Protein AF-A0A1D6E0I6-F1 (afdb_monomer_lite)

Sequence (270 aa):
MEESGGSCGKREDAAPPWRPSDSTAFGRFAAAASPPEASPSASANGAAARVSSLHGVRRKPSVARLTAGIIQTYLQCDPEFKYSEVLNPKRFLTNPSTPAHNDGLDNANWDLILYVNLELVNKMSNRRFIVKEMLGQGTFGQVVKCWDTETNDYVAVKVIKNQPAFYHQAIMEVSLLRTLNQKFDPDDQHNIVRMLDYLSFQNHLCIAFEMLGQNLYELLKRNHLRGLKLKYVQAFSKQVKYLYHMNAHYLLLYYQIVFVYAFRYWMPWL

pLDDT: mean 72.88, std 23.15, range [28.62, 98.19]

Secondary structure (DSSP, 8-state):
-------------PPPS-PPPTT-S------PPP------------------------PPPHHHHHHTSHHHHHHHH-TT----GGGSPP-B-SSS--EEEGGGTEETTS-B--BTT-EEE-TTT--EEEEEEEEEEETTEEEEEEEETTTTEEEEEEEE-SSHHHHHHHHHHHHHHHHIIIII-TTS-S----EEEEEEETTEEEEEEE-----HHHHHHHTTT----HHHHHHHHHHHHHHHHT-SS-TTTHHHHHHHHS-TT-----

Foldseek 3Di:
DDDDDDDDDDDDDDDDPDDDDPPDDDDDDDDDDDDDDDDDDDDDDDDDDDDPPPPPPPPPPPVCCVPVVVQVVVCVVPVVDDDDPVPPDWAWADPPLFFDDLVRQADPLQEGTDTFQDWDAAPPVRWTWGFHHWLAADPQYTWTWTQTPVVRDIKIKGWGGLDPVSVVLVVVLVVVLVCCCVPVNVPCPLQFWDFDDWHADSSIIMTITHDFDEAPVVVCVVVVVPDDPVVVVVVVVVSVVVVVVPDDDPPPSCPPNCQQTSHSHHDPPD

Structure (mmCIF, N/CA/C/O backbone):
data_AF-A0A1D6E0I6-F1
#
_entry.id   AF-A0A1D6E0I6-F1
#
loop_
_atom_site.group_PDB
_atom_site.id
_atom_site.type_symbol
_atom_site.label_atom_id
_atom_site.label_alt_id
_atom_site.label_comp_id
_atom_site.label_asym_id
_atom_site.label_entity_id
_atom_site.label_seq_id
_atom_site.pdbx_PDB_ins_code
_atom_site.Cartn_x
_atom_site.Cartn_y
_atom_site.Cartn_z
_atom_site.occupancy
_atom_site.B_iso_or_equiv
_atom_site.auth_seq_id
_atom_site.auth_comp_id
_atom_site.auth_asym_id
_atom_site.auth_atom_id
_atom_site.pdbx_PDB_model_num
ATOM 1 N N . MET A 1 1 ? 28.933 41.356 -37.972 1.00 33.06 1 MET A N 1
ATOM 2 C CA . MET A 1 1 ? 28.926 41.506 -39.440 1.00 33.06 1 MET A CA 1
ATOM 3 C C . MET A 1 1 ? 29.586 40.249 -39.972 1.00 33.06 1 MET A C 1
ATOM 5 O O . MET A 1 1 ? 30.729 40.033 -39.614 1.00 33.06 1 MET A O 1
ATOM 9 N N . GLU A 1 2 ? 28.938 39.306 -40.638 1.00 33.78 2 GLU A N 1
ATOM 10 C CA . GLU A 1 2 ? 27.628 39.230 -41.292 1.00 33.78 2 GLU A CA 1
ATOM 11 C C . GLU A 1 2 ? 27.142 37.770 -41.273 1.00 33.78 2 GLU A C 1
ATOM 13 O O . GLU A 1 2 ? 27.921 36.842 -41.055 1.00 33.78 2 GLU A O 1
ATOM 18 N N . GLU A 1 3 ? 25.833 37.613 -41.457 1.00 34.62 3 GLU A N 1
ATOM 19 C CA . GLU A 1 3 ? 25.080 36.366 -41.606 1.00 34.62 3 GLU A CA 1
ATOM 20 C C . GLU A 1 3 ? 25.370 35.615 -42.913 1.00 34.62 3 GLU A C 1
ATOM 22 O O . GLU A 1 3 ? 25.735 36.235 -43.909 1.00 34.62 3 GLU A O 1
ATOM 27 N N . SER A 1 4 ? 25.076 34.304 -42.923 1.00 32.53 4 SER A N 1
ATOM 28 C CA . SER A 1 4 ? 24.270 33.540 -43.920 1.00 32.53 4 SER A CA 1
ATOM 29 C C . SER A 1 4 ? 24.604 32.035 -43.797 1.00 32.53 4 SER A C 1
ATOM 31 O O . SER A 1 4 ? 25.754 31.688 -43.568 1.00 32.53 4 SER A O 1
ATOM 33 N N . GLY A 1 5 ? 23.727 31.028 -43.883 1.00 29.41 5 GLY A N 1
ATOM 34 C CA . GLY A 1 5 ? 22.293 30.884 -44.147 1.00 29.41 5 GLY A CA 1
ATOM 35 C C . GLY A 1 5 ? 22.027 29.436 -44.641 1.00 29.41 5 GLY A C 1
ATOM 36 O O . GLY A 1 5 ? 22.797 28.935 -45.451 1.00 29.41 5 GLY A O 1
ATOM 37 N N . GLY A 1 6 ? 20.942 28.785 -44.182 1.00 28.62 6 GLY A N 1
ATOM 38 C CA . GLY A 1 6 ? 20.335 27.549 -44.750 1.00 28.62 6 GLY A CA 1
ATOM 39 C C . GLY A 1 6 ? 21.006 26.207 -44.378 1.00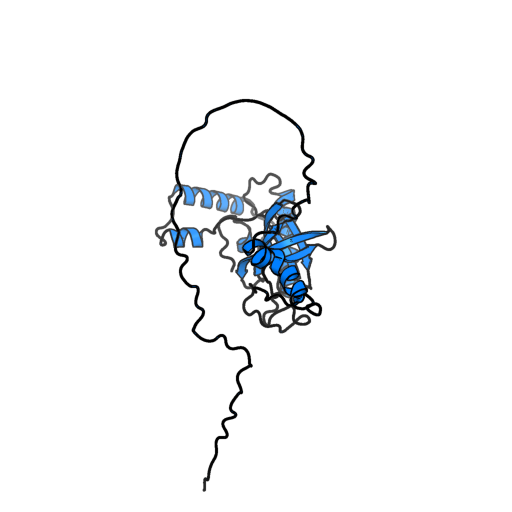 28.62 6 GLY A C 1
ATOM 40 O O . GLY A 1 6 ? 22.214 26.133 -44.251 1.00 28.62 6 GLY A O 1
ATOM 41 N N . SER A 1 7 ? 20.330 25.066 -44.192 1.00 32.19 7 SER A N 1
ATOM 42 C CA . SER A 1 7 ? 18.971 24.642 -44.541 1.00 32.19 7 SER A CA 1
ATOM 43 C C . SER A 1 7 ? 18.521 23.466 -43.651 1.00 32.19 7 SER A C 1
ATOM 45 O O . SER A 1 7 ? 19.323 22.654 -43.192 1.00 32.19 7 SER A O 1
ATOM 47 N N . CYS A 1 8 ? 17.210 23.393 -43.433 1.00 33.19 8 CYS A N 1
ATOM 48 C CA . CYS A 1 8 ? 16.469 22.406 -42.656 1.00 33.19 8 CYS A CA 1
ATOM 49 C C . CYS A 1 8 ? 16.319 21.081 -43.430 1.00 33.19 8 CYS A C 1
ATOM 51 O O . CYS A 1 8 ? 15.664 21.040 -44.470 1.00 33.19 8 CYS A O 1
ATOM 53 N N . GLY A 1 9 ? 16.893 19.991 -42.913 1.00 32.53 9 GLY A N 1
ATOM 54 C CA . GLY A 1 9 ? 16.661 18.631 -43.406 1.00 32.53 9 GLY A CA 1
ATOM 55 C C . GLY A 1 9 ? 15.616 17.911 -42.556 1.00 32.53 9 GLY A C 1
ATOM 56 O O . GLY A 1 9 ? 15.939 17.397 -41.487 1.00 32.53 9 GLY A O 1
ATOM 57 N N . LYS A 1 10 ? 14.366 17.863 -43.030 1.00 33.41 10 LYS A N 1
ATOM 58 C CA . LYS A 1 10 ? 13.326 16.977 -42.485 1.00 33.41 10 LYS A CA 1
ATOM 59 C C . LYS A 1 10 ? 13.720 15.525 -42.772 1.00 33.41 10 LYS A C 1
ATOM 61 O O . LYS A 1 10 ? 13.835 15.150 -43.934 1.00 33.41 10 LYS A O 1
ATOM 66 N N . ARG A 1 11 ? 13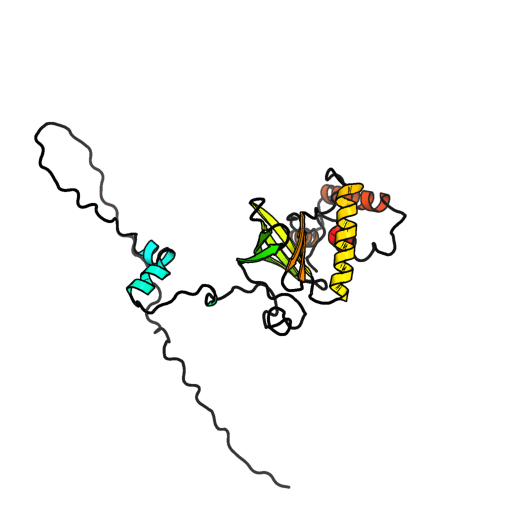.924 14.713 -41.731 1.00 36.34 11 ARG A N 1
ATOM 67 C CA . ARG A 1 11 ? 13.923 13.250 -41.865 1.00 36.34 11 ARG A CA 1
ATOM 68 C C . ARG A 1 11 ? 12.471 12.792 -41.841 1.00 36.34 11 ARG A C 1
ATOM 70 O O . ARG A 1 11 ? 11.746 13.088 -40.898 1.00 36.34 11 ARG A O 1
ATOM 77 N N . GLU A 1 12 ? 12.046 12.148 -42.918 1.00 38.19 12 GLU A N 1
ATOM 78 C CA . GLU A 1 12 ? 10.764 11.460 -42.997 1.00 38.19 12 GLU A CA 1
ATOM 79 C C . GLU A 1 12 ? 10.873 10.166 -42.184 1.00 38.19 12 GLU A C 1
ATOM 81 O O . GLU A 1 12 ? 11.572 9.229 -42.573 1.00 38.19 12 GLU A O 1
ATOM 86 N N . ASP A 1 13 ? 10.218 10.134 -41.026 1.00 40.62 13 ASP A N 1
ATOM 87 C CA . ASP A 1 13 ? 10.066 8.920 -40.232 1.00 40.62 13 ASP A CA 1
ATOM 88 C C . ASP A 1 13 ? 9.083 7.982 -40.948 1.00 40.62 13 ASP A C 1
ATOM 90 O O . ASP A 1 13 ? 7.871 8.215 -40.988 1.00 40.62 13 ASP A O 1
ATOM 94 N N . ALA A 1 14 ? 9.616 6.921 -41.553 1.00 42.47 14 ALA A N 1
ATOM 95 C CA . ALA A 1 14 ? 8.827 5.862 -42.166 1.00 42.47 14 ALA A CA 1
ATOM 96 C C . ALA A 1 14 ? 7.960 5.162 -41.102 1.00 42.47 14 ALA A C 1
ATOM 98 O O . ALA A 1 14 ? 8.464 4.613 -40.120 1.00 42.47 14 ALA A O 1
ATOM 99 N N . ALA A 1 15 ? 6.641 5.185 -41.299 1.00 44.22 15 ALA A N 1
ATOM 100 C CA . ALA A 1 15 ? 5.679 4.537 -40.415 1.00 44.22 15 ALA A CA 1
ATOM 101 C C . ALA A 1 15 ? 5.824 2.996 -40.443 1.00 44.22 15 ALA A C 1
ATOM 103 O O . ALA A 1 15 ? 6.111 2.426 -41.498 1.00 44.22 15 ALA A O 1
ATOM 104 N N . PRO A 1 16 ? 5.589 2.297 -39.315 1.00 45.97 16 PRO A N 1
ATOM 105 C CA . PRO A 1 16 ? 5.691 0.842 -39.253 1.00 45.97 16 PRO A CA 1
ATOM 106 C C . PRO A 1 16 ? 4.619 0.146 -40.122 1.00 45.97 16 PRO A C 1
ATOM 108 O O . PRO A 1 16 ? 3.510 0.665 -40.267 1.00 45.97 16 PRO A O 1
ATOM 111 N N . PRO A 1 17 ? 4.914 -1.053 -40.663 1.00 47.50 17 PRO A N 1
ATOM 112 C CA . PRO A 1 17 ? 4.152 -1.705 -41.740 1.00 47.50 17 PRO A CA 1
ATOM 113 C C . PRO A 1 17 ? 2.750 -2.206 -41.358 1.00 47.50 17 PRO A C 1
ATOM 115 O O . PRO A 1 17 ? 2.029 -2.715 -42.211 1.00 47.50 17 PRO A O 1
ATOM 118 N N . TRP A 1 18 ? 2.334 -2.054 -40.103 1.00 48.88 18 TRP A N 1
ATOM 119 C CA . TRP A 1 18 ? 1.014 -2.467 -39.634 1.00 48.88 18 TRP A CA 1
ATOM 120 C C . TRP A 1 18 ? 0.190 -1.253 -39.210 1.00 48.88 18 TRP A C 1
ATOM 122 O O . TRP A 1 18 ? 0.092 -0.917 -38.031 1.00 48.88 18 TRP A O 1
ATOM 132 N N . ARG A 1 19 ? -0.435 -0.599 -40.194 1.00 38.31 19 ARG A N 1
ATOM 133 C CA . ARG A 1 19 ? -1.593 0.279 -39.977 1.00 38.31 19 ARG A CA 1
ATOM 134 C C . ARG A 1 19 ? -2.855 -0.492 -40.377 1.00 38.31 19 ARG A C 1
ATOM 136 O O . ARG A 1 19 ? -2.930 -0.927 -41.525 1.00 38.31 19 ARG A O 1
ATOM 143 N N . PRO A 1 20 ? -3.851 -0.668 -39.494 1.00 39.41 20 PRO A N 1
ATOM 144 C CA . PRO A 1 20 ? -5.152 -1.170 -39.915 1.00 39.41 20 PRO A CA 1
ATOM 145 C C . PRO A 1 20 ? -5.799 -0.136 -40.848 1.00 39.41 20 PRO A C 1
ATOM 147 O O . PRO A 1 20 ? -5.843 1.046 -40.516 1.00 39.41 20 PRO A O 1
ATOM 150 N N . SER A 1 21 ? -6.267 -0.562 -42.019 1.00 46.59 21 SER A N 1
ATOM 151 C CA . SER A 1 21 ? -7.067 0.269 -42.923 1.00 46.59 21 SER A CA 1
ATOM 152 C C . SER A 1 21 ? -8.421 0.615 -42.288 1.00 46.59 21 SER A C 1
ATOM 154 O O . SER A 1 21 ? -9.038 -0.247 -41.659 1.00 46.59 21 SER A O 1
ATOM 156 N N . ASP A 1 22 ? -8.905 1.844 -42.497 1.00 46.75 22 ASP A N 1
ATOM 157 C CA . ASP A 1 22 ? -10.125 2.447 -41.913 1.00 46.75 22 ASP A CA 1
ATOM 158 C C . ASP A 1 22 ? -11.472 1.781 -42.304 1.00 46.75 22 ASP A C 1
ATOM 160 O O . ASP A 1 22 ? -12.527 2.408 -42.256 1.00 46.75 22 ASP A O 1
ATOM 164 N N . SER A 1 23 ? -11.493 0.502 -42.686 1.00 47.56 23 SER A N 1
ATOM 165 C CA . SER A 1 23 ? -12.666 -0.159 -43.280 1.00 47.56 23 SER A CA 1
ATOM 166 C C . SER A 1 23 ? -13.164 -1.425 -42.577 1.00 47.56 23 SER A C 1
ATOM 168 O O . SER A 1 23 ? -14.077 -2.076 -43.078 1.00 47.56 23 SER A O 1
ATOM 170 N N . THR A 1 24 ? -12.682 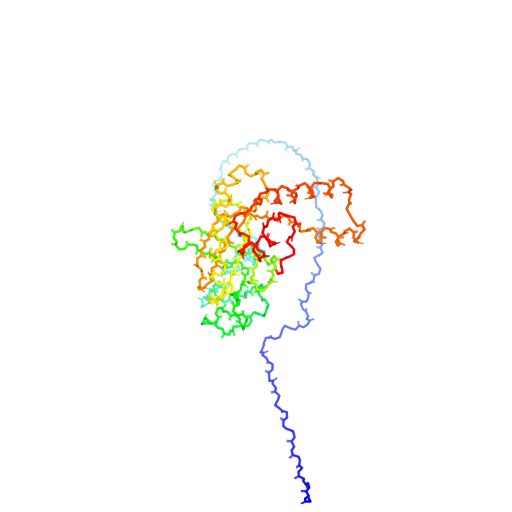-1.744 -41.373 1.00 45.47 24 THR A N 1
ATOM 171 C CA . THR A 1 24 ? -13.245 -2.855 -40.572 1.00 45.47 24 THR A CA 1
ATOM 172 C C . THR A 1 24 ? -13.572 -2.436 -39.142 1.00 45.47 24 THR A C 1
ATOM 174 O O . THR A 1 24 ? -13.226 -3.096 -38.166 1.00 45.47 24 THR A O 1
ATOM 177 N N . ALA A 1 25 ? -14.280 -1.314 -39.007 1.00 40.34 25 ALA A N 1
ATOM 178 C CA . ALA A 1 25 ? -15.038 -1.035 -37.796 1.00 40.34 25 ALA A CA 1
ATOM 179 C C . ALA A 1 25 ? -16.239 -1.994 -37.744 1.00 40.34 25 ALA A C 1
ATOM 181 O O . ALA A 1 25 ? -17.071 -1.997 -38.648 1.00 40.34 25 ALA A O 1
ATOM 182 N N . PHE A 1 26 ? -16.276 -2.831 -36.704 1.00 43.34 26 PHE A N 1
ATOM 183 C CA . PHE A 1 26 ? -17.386 -3.677 -36.256 1.00 43.34 26 PHE A CA 1
ATOM 184 C C . PHE A 1 26 ? -18.732 -3.412 -36.959 1.00 43.34 26 PHE A C 1
ATOM 186 O O . PHE A 1 26 ? -19.471 -2.491 -36.605 1.00 43.34 26 PHE A O 1
ATOM 193 N N . GLY A 1 27 ? -19.072 -4.256 -37.935 1.00 40.25 27 GLY A N 1
ATOM 194 C CA . GLY A 1 27 ? -20.413 -4.283 -38.513 1.00 40.25 27 GLY A CA 1
ATOM 195 C C . GLY A 1 27 ? -21.452 -4.660 -37.453 1.00 40.25 27 GLY A C 1
ATOM 196 O O . GLY A 1 27 ? -21.229 -5.559 -36.640 1.00 40.25 27 GLY A O 1
ATOM 197 N N . ARG A 1 28 ? -22.593 -3.959 -37.449 1.00 40.28 28 ARG A N 1
ATOM 198 C CA . ARG A 1 28 ? -23.734 -4.239 -36.563 1.00 40.28 28 ARG A CA 1
ATOM 199 C C . ARG A 1 28 ? -24.221 -5.679 -36.753 1.00 40.28 28 ARG A C 1
ATOM 201 O O . ARG A 1 28 ? -24.539 -6.080 -37.869 1.00 40.28 28 ARG A O 1
ATOM 208 N N . PHE A 1 29 ? -24.347 -6.427 -35.658 1.00 35.66 29 PHE A N 1
ATOM 209 C CA . PHE A 1 29 ? -25.032 -7.720 -35.658 1.00 35.66 29 PHE A CA 1
ATOM 210 C C . PHE A 1 29 ? -26.531 -7.498 -35.918 1.00 35.66 29 PHE A C 1
ATOM 212 O O . PHE A 1 29 ? -27.220 -6.886 -35.102 1.00 35.66 29 PHE A O 1
ATOM 219 N N . ALA A 1 30 ? -27.035 -7.980 -37.054 1.00 38.50 30 ALA A N 1
ATOM 220 C CA . ALA A 1 30 ? -28.468 -8.082 -37.303 1.00 38.50 30 ALA A CA 1
ATOM 221 C C . ALA A 1 30 ? -29.016 -9.292 -36.530 1.00 38.50 30 ALA A C 1
ATOM 223 O O . ALA A 1 30 ? -28.583 -10.423 -36.752 1.00 38.50 30 ALA A O 1
ATOM 224 N N . ALA A 1 31 ? -29.944 -9.055 -35.602 1.00 37.03 31 ALA A N 1
ATOM 225 C CA . ALA A 1 31 ? -30.654 -10.120 -34.904 1.00 37.03 31 ALA A CA 1
ATOM 226 C C . ALA A 1 31 ? -31.643 -10.781 -35.875 1.00 37.03 31 ALA A C 1
ATOM 228 O O . ALA A 1 31 ? -32.633 -10.167 -36.271 1.00 37.03 31 ALA A O 1
ATOM 229 N N . ALA A 1 32 ? -31.349 -12.015 -36.286 1.00 36.62 32 ALA A N 1
ATOM 230 C CA . ALA A 1 32 ? -32.261 -12.827 -37.077 1.00 36.62 32 ALA A CA 1
ATOM 231 C C . ALA A 1 32 ? -33.267 -13.559 -36.174 1.00 36.62 32 ALA A C 1
ATOM 233 O O . ALA A 1 32 ? -32.941 -14.017 -35.080 1.00 36.62 32 ALA A O 1
ATOM 234 N N . ALA A 1 33 ? -34.491 -13.597 -36.686 1.00 37.72 33 ALA A N 1
ATOM 235 C CA . ALA A 1 33 ? -35.761 -13.929 -36.067 1.00 37.72 33 ALA A CA 1
ATOM 236 C C . ALA A 1 33 ? -35.914 -15.360 -35.508 1.00 37.72 33 ALA A C 1
ATOM 238 O O . ALA A 1 33 ? -35.189 -16.290 -35.854 1.00 37.72 33 ALA A O 1
ATOM 239 N N . SER A 1 34 ? -36.925 -15.490 -34.649 1.00 44.34 34 SER A N 1
ATOM 240 C CA . SER A 1 34 ? -37.477 -16.701 -34.035 1.00 44.34 34 SER A CA 1
ATOM 241 C C . SER A 1 34 ? -37.947 -17.775 -35.032 1.00 44.34 34 SER A C 1
ATOM 243 O O . SER A 1 34 ? -38.406 -17.446 -36.125 1.00 44.34 34 SER A O 1
ATOM 245 N N . PRO A 1 35 ? -37.955 -19.057 -34.614 1.00 39.59 35 PRO A N 1
ATOM 246 C CA . PRO A 1 35 ? -38.867 -20.063 -35.162 1.00 39.59 35 PRO A CA 1
ATOM 247 C C . PRO A 1 35 ? -39.752 -20.744 -34.083 1.00 39.59 35 PRO A C 1
ATOM 249 O O . PRO A 1 35 ? -39.530 -20.535 -32.889 1.00 39.59 35 PRO A O 1
ATOM 252 N N . PRO A 1 36 ? -40.797 -21.493 -34.498 1.00 39.56 36 PRO A N 1
ATOM 253 C CA . PRO A 1 36 ? -42.106 -21.522 -33.834 1.00 39.56 36 PRO A CA 1
ATOM 254 C C . PRO A 1 36 ? -42.325 -22.681 -32.846 1.00 39.56 36 PRO A C 1
ATOM 256 O O . PRO A 1 36 ? -41.623 -23.690 -32.869 1.00 39.56 36 PRO A O 1
ATOM 259 N N . GLU A 1 37 ? -43.366 -22.538 -32.020 1.00 33.31 37 GLU A N 1
ATOM 260 C CA . GLU A 1 37 ? -44.006 -23.612 -31.246 1.00 33.31 37 GLU A CA 1
ATOM 261 C C . GLU A 1 37 ? -44.776 -24.594 -32.150 1.00 33.31 37 GLU A C 1
ATOM 263 O O . GLU A 1 37 ? -45.513 -24.153 -33.031 1.00 33.31 37 GLU A O 1
ATOM 268 N N . ALA A 1 38 ? -44.689 -25.904 -31.865 1.00 31.80 38 ALA A N 1
ATOM 269 C CA . ALA A 1 38 ? -45.826 -26.837 -31.906 1.00 31.80 38 ALA A CA 1
ATOM 270 C C . ALA A 1 38 ? -45.520 -28.189 -31.212 1.00 31.80 38 ALA A C 1
ATOM 272 O O . ALA A 1 38 ? -44.414 -28.717 -31.266 1.00 31.80 38 ALA A O 1
ATOM 273 N N . SER A 1 39 ? -46.574 -28.690 -30.571 1.00 35.78 39 SER A N 1
ATOM 274 C CA . SER A 1 39 ? -46.817 -29.731 -29.554 1.00 35.78 39 SER A CA 1
ATOM 275 C C . SER A 1 39 ? -46.413 -31.206 -29.819 1.00 35.78 39 SER A C 1
ATOM 277 O O . SER A 1 39 ? -46.101 -31.574 -30.950 1.00 35.78 39 SER A O 1
ATOM 279 N N . PRO A 1 40 ? -46.487 -32.091 -28.789 1.00 42.66 40 PRO A N 1
ATOM 280 C CA . PRO A 1 40 ? -46.074 -33.495 -28.861 1.00 42.66 40 PRO A CA 1
ATOM 281 C C . PRO A 1 40 ? -47.231 -34.456 -29.192 1.00 42.66 40 PRO A C 1
ATOM 283 O O . PRO A 1 40 ? -48.378 -34.228 -28.810 1.00 42.66 40 PRO A O 1
ATOM 286 N N . SER A 1 41 ? -46.920 -35.595 -29.815 1.00 32.78 41 SER A N 1
ATOM 287 C CA . SER A 1 41 ? -47.767 -36.796 -29.767 1.00 32.78 41 SER A CA 1
ATOM 288 C C . SER A 1 41 ? -46.923 -38.073 -29.864 1.00 32.78 41 SER A C 1
ATOM 290 O O . SER A 1 41 ? -45.828 -38.079 -30.423 1.00 32.78 41 SER A O 1
ATOM 292 N N . ALA A 1 42 ? -47.404 -39.122 -29.202 1.00 33.94 42 ALA A N 1
ATOM 293 C CA . ALA A 1 42 ? -46.665 -40.313 -28.805 1.00 33.94 42 ALA A CA 1
ATOM 294 C C . ALA A 1 42 ? -46.788 -41.496 -29.786 1.00 33.94 42 ALA A C 1
ATOM 296 O O . ALA A 1 42 ? -47.808 -41.646 -30.450 1.00 33.94 42 ALA A O 1
ATOM 297 N N . SER A 1 43 ? -45.809 -42.411 -29.710 1.00 31.00 43 SER A N 1
ATOM 298 C CA . SER A 1 43 ? -45.980 -43.863 -29.469 1.00 31.00 43 SER A CA 1
ATOM 299 C C . SER A 1 43 ? -45.227 -44.814 -30.421 1.00 31.00 43 SER A C 1
ATOM 301 O O . SER A 1 43 ? -45.362 -44.754 -31.637 1.00 31.00 43 SER A O 1
ATOM 303 N N . ALA A 1 44 ? -44.545 -45.763 -29.765 1.00 33.09 44 ALA A N 1
ATOM 304 C CA . ALA A 1 44 ? -44.258 -47.153 -30.137 1.00 33.09 44 ALA A CA 1
ATOM 305 C C . ALA A 1 44 ? -43.077 -47.531 -31.070 1.00 33.09 44 ALA A C 1
ATOM 307 O O . ALA A 1 44 ? -43.105 -47.368 -32.281 1.00 33.09 44 ALA A O 1
ATOM 308 N N . ASN A 1 45 ? -42.156 -48.266 -30.423 1.00 32.09 45 ASN A N 1
ATOM 309 C CA . ASN A 1 45 ? -41.510 -49.525 -30.825 1.00 32.09 45 ASN A CA 1
ATOM 310 C C . ASN A 1 45 ? -40.365 -49.548 -31.855 1.00 32.09 45 ASN A C 1
ATOM 312 O O . ASN A 1 45 ? -40.569 -49.427 -33.054 1.00 32.09 45 ASN A O 1
ATOM 316 N N . GLY A 1 46 ? -39.209 -50.023 -31.369 1.00 30.23 46 GLY A N 1
ATOM 317 C CA . GLY A 1 46 ? -38.569 -51.189 -31.986 1.00 30.23 46 GLY A CA 1
ATOM 318 C C . GLY A 1 46 ? -37.157 -51.010 -32.547 1.00 30.23 46 GLY A C 1
ATOM 319 O O . GLY A 1 46 ? -36.940 -50.280 -33.501 1.00 30.23 46 GLY A O 1
ATOM 320 N N . ALA A 1 47 ? -36.261 -51.844 -32.015 1.00 30.64 47 ALA A N 1
ATOM 321 C CA . ALA A 1 47 ? -35.035 -52.363 -32.622 1.00 30.64 47 ALA A CA 1
ATOM 322 C C . ALA A 1 47 ? -33.802 -51.444 -32.730 1.00 30.64 47 ALA A C 1
ATOM 324 O O . ALA A 1 47 ? -33.740 -50.433 -33.421 1.00 30.64 47 ALA A O 1
ATOM 325 N N . ALA A 1 48 ? -32.764 -51.909 -32.039 1.00 40.31 48 ALA A N 1
ATOM 326 C CA . ALA A 1 48 ? -31.418 -51.386 -32.004 1.00 40.31 48 ALA A CA 1
ATOM 327 C C . ALA A 1 48 ? -30.749 -51.359 -33.388 1.00 40.31 48 ALA A C 1
ATOM 329 O O . ALA A 1 48 ? -30.644 -52.384 -34.058 1.00 40.31 48 ALA A O 1
ATOM 330 N N . ALA A 1 49 ? -30.160 -50.216 -33.732 1.00 36.84 49 ALA A N 1
ATOM 331 C CA . ALA A 1 49 ? -29.060 -50.138 -34.680 1.00 36.84 49 ALA A CA 1
ATOM 332 C C . ALA A 1 49 ? -27.922 -49.345 -34.029 1.00 36.84 49 ALA A C 1
ATOM 334 O O . ALA A 1 49 ? -28.085 -48.199 -33.612 1.00 36.84 49 ALA A O 1
ATOM 335 N N . ARG A 1 50 ? -26.773 -50.009 -33.881 1.00 44.75 50 ARG A N 1
ATOM 336 C CA . ARG A 1 50 ? -25.534 -49.469 -33.316 1.00 44.75 50 ARG A CA 1
ATOM 337 C C . ARG A 1 50 ? -25.070 -48.265 -34.140 1.00 44.75 50 ARG A C 1
ATOM 339 O O . ARG A 1 50 ? -24.458 -48.440 -35.187 1.00 44.75 50 ARG A O 1
ATOM 346 N N . VAL A 1 51 ? -25.308 -47.057 -33.639 1.00 38.31 51 VAL A N 1
ATOM 347 C CA . VAL A 1 51 ? -24.587 -45.863 -34.085 1.00 38.31 51 VAL A CA 1
ATOM 348 C C . VAL A 1 51 ? -23.340 -45.758 -33.220 1.00 38.31 51 VAL A C 1
ATOM 350 O O . VAL A 1 51 ? -23.408 -45.503 -32.019 1.00 38.31 51 VAL A O 1
ATOM 353 N N . SER A 1 52 ? -22.189 -46.017 -33.832 1.00 42.00 52 SER A N 1
ATOM 354 C CA . SER A 1 52 ? -20.877 -45.713 -33.273 1.00 42.00 52 SER A CA 1
ATOM 355 C C . SER A 1 52 ? -20.846 -44.244 -32.856 1.00 42.00 52 SER A C 1
ATOM 357 O O . SER A 1 52 ? -20.836 -43.353 -33.706 1.00 42.00 52 SER A O 1
ATOM 359 N N . SER A 1 53 ? -20.853 -44.005 -31.544 1.00 38.59 53 SER A N 1
ATOM 360 C CA . SER A 1 53 ? -20.626 -42.692 -30.947 1.00 38.59 53 SER A CA 1
ATOM 361 C C . SER A 1 53 ? -19.194 -42.261 -31.262 1.00 38.59 53 SER A C 1
ATOM 363 O O . SER A 1 53 ? -18.258 -42.492 -30.494 1.00 38.59 53 SER A O 1
ATOM 365 N N . LEU A 1 54 ? -19.014 -41.648 -32.434 1.00 45.19 54 LEU A N 1
ATOM 366 C CA . LEU A 1 54 ? -17.953 -40.678 -32.630 1.00 45.19 54 LEU A CA 1
ATOM 367 C C . LEU A 1 54 ? -18.213 -39.616 -31.571 1.00 45.19 54 LEU A C 1
ATOM 369 O O . LEU A 1 54 ? -19.155 -38.834 -31.697 1.00 45.19 54 LEU A O 1
ATOM 373 N N . HIS A 1 55 ? -17.426 -39.650 -30.497 1.00 43.38 55 HIS A N 1
ATOM 374 C CA . HIS A 1 55 ? -17.395 -38.591 -29.506 1.00 43.38 55 HIS A CA 1
ATOM 375 C C . HIS A 1 55 ? -17.121 -37.295 -30.263 1.00 43.38 55 HIS A C 1
ATOM 377 O O . HIS A 1 55 ? -15.984 -36.993 -30.626 1.00 43.38 55 HIS A O 1
ATOM 383 N N . GLY A 1 56 ? -18.193 -36.565 -30.567 1.00 43.81 56 GLY A N 1
ATOM 384 C CA . GLY A 1 56 ? -18.125 -35.255 -31.168 1.00 43.81 56 GLY A CA 1
ATOM 385 C C . GLY A 1 56 ? -17.347 -34.393 -30.201 1.00 43.81 56 GLY A C 1
ATOM 386 O O . GLY A 1 56 ? -17.873 -33.987 -29.166 1.00 43.81 56 GLY A O 1
ATOM 387 N N . VAL A 1 57 ? -16.075 -34.152 -30.514 1.00 50.34 57 VAL A N 1
ATOM 388 C CA . VAL A 1 57 ? -15.271 -33.140 -29.844 1.00 50.34 57 VAL A CA 1
ATOM 389 C C . VAL A 1 57 ? -16.057 -31.850 -30.009 1.00 50.34 57 VAL A C 1
ATOM 391 O O . VAL A 1 57 ? -16.080 -31.261 -31.091 1.00 50.34 57 VAL A O 1
ATOM 394 N N . ARG A 1 58 ? -16.791 -31.458 -28.962 1.00 59.31 58 ARG A N 1
ATOM 395 C CA . ARG A 1 58 ? -17.600 -30.244 -28.953 1.00 59.31 58 ARG A CA 1
ATOM 396 C C . ARG A 1 58 ? -16.621 -29.093 -29.117 1.00 59.31 58 ARG A C 1
ATOM 398 O O . ARG A 1 58 ? -15.970 -28.681 -28.158 1.00 59.31 58 ARG A O 1
ATOM 405 N N . ARG A 1 59 ? -16.447 -28.634 -30.359 1.00 66.19 59 ARG A N 1
ATOM 406 C CA . ARG A 1 59 ? -15.553 -27.522 -30.679 1.00 66.19 59 ARG A CA 1
ATOM 407 C C . ARG A 1 59 ? -15.995 -26.352 -29.810 1.00 66.19 59 ARG A C 1
ATOM 409 O O . ARG A 1 59 ? -17.164 -25.969 -29.836 1.00 66.19 59 ARG A O 1
ATOM 416 N N . LYS A 1 60 ? -15.072 -25.837 -28.991 1.00 72.38 60 LYS A N 1
ATOM 417 C CA . LYS A 1 60 ? -15.342 -24.665 -28.156 1.00 72.38 60 LYS A CA 1
ATOM 418 C C . LYS A 1 60 ? -15.889 -23.544 -29.056 1.00 72.38 60 LYS A C 1
ATOM 420 O O . LYS A 1 60 ? -15.379 -23.398 -30.174 1.00 72.38 60 LYS A O 1
ATOM 425 N N . PRO A 1 61 ? -16.892 -22.771 -28.600 1.00 83.62 61 PRO A N 1
ATOM 426 C CA . PRO A 1 61 ? -17.440 -21.659 -29.370 1.00 83.62 61 PRO A CA 1
ATOM 427 C C . PRO A 1 61 ? -16.326 -20.744 -29.886 1.00 83.62 61 PRO A C 1
ATOM 429 O O . PRO A 1 61 ? -15.334 -20.531 -29.185 1.00 83.62 61 PRO A O 1
ATOM 432 N N . SER A 1 62 ? -16.484 -20.195 -31.092 1.00 81.19 62 SER A N 1
ATOM 433 C CA . SER A 1 62 ? -15.488 -19.311 -31.719 1.00 81.19 62 SER A CA 1
ATOM 434 C C . SER A 1 62 ? -15.085 -18.158 -30.800 1.00 81.19 62 SER A C 1
ATOM 436 O O . SER A 1 62 ? -13.898 -17.910 -30.627 1.00 81.19 62 SER A O 1
ATOM 438 N N . VAL A 1 63 ? -16.058 -17.541 -30.123 1.00 84.69 63 VAL A N 1
ATOM 439 C CA . VAL A 1 63 ? -15.820 -16.492 -29.123 1.00 84.69 63 VAL A CA 1
ATOM 440 C C . VAL A 1 63 ? -14.898 -16.991 -28.016 1.00 84.69 63 VAL A C 1
ATOM 442 O O . VAL A 1 63 ? -13.886 -16.362 -27.751 1.00 84.69 63 VAL A O 1
ATOM 445 N N . ALA A 1 64 ? -15.176 -18.156 -27.425 1.00 81.88 64 ALA A N 1
ATOM 446 C CA . ALA A 1 64 ? -14.345 -18.712 -26.359 1.00 81.88 64 ALA A CA 1
ATOM 447 C C . ALA A 1 64 ? -12.918 -19.036 -26.831 1.00 81.88 64 ALA A C 1
ATOM 449 O O . ALA A 1 64 ? -11.974 -18.896 -26.060 1.00 81.88 64 ALA A O 1
ATOM 450 N N . ARG A 1 65 ? -12.737 -19.453 -28.090 1.00 81.81 65 ARG A N 1
ATOM 451 C CA . ARG A 1 65 ? -11.403 -19.667 -28.675 1.00 81.81 65 ARG A CA 1
ATOM 452 C C . ARG A 1 65 ? -10.655 -18.355 -28.892 1.00 81.81 65 ARG A C 1
ATOM 454 O O . ARG A 1 65 ? -9.467 -18.302 -28.613 1.00 81.81 65 ARG A O 1
ATOM 461 N N . LEU A 1 66 ? -11.348 -17.314 -29.343 1.00 82.75 66 LEU A N 1
ATOM 462 C CA . LEU A 1 66 ? -10.757 -16.002 -29.604 1.00 82.75 66 LEU A CA 1
ATOM 463 C C . LEU A 1 66 ? -10.524 -15.180 -28.330 1.00 82.75 66 LEU A C 1
ATOM 465 O O . LEU A 1 66 ? -9.661 -14.314 -28.341 1.00 82.75 66 LEU A O 1
ATOM 469 N N . THR A 1 67 ? -11.255 -15.438 -27.241 1.00 83.06 67 THR A N 1
ATOM 470 C CA . THR A 1 67 ? -11.109 -14.694 -25.979 1.00 83.06 67 THR A CA 1
ATOM 471 C C . THR A 1 67 ? -10.333 -15.475 -24.922 1.00 83.06 67 THR A C 1
ATOM 473 O O . THR A 1 67 ? -9.290 -15.022 -24.468 1.00 83.06 67 THR A O 1
ATOM 476 N N . ALA A 1 68 ? -10.794 -16.668 -24.543 1.00 85.25 68 ALA A N 1
ATOM 477 C CA . ALA A 1 68 ? -10.185 -17.471 -23.478 1.00 85.25 68 ALA A CA 1
ATOM 478 C C . ALA A 1 68 ? -9.110 -18.444 -23.993 1.00 85.25 68 ALA A C 1
ATOM 480 O O . ALA A 1 68 ? -8.195 -18.815 -23.266 1.00 85.25 68 ALA A O 1
ATOM 481 N N . GLY A 1 69 ? -9.224 -18.877 -25.249 1.00 86.00 69 GLY A N 1
ATOM 482 C CA . GLY A 1 69 ? -8.278 -19.772 -25.917 1.00 86.00 69 GLY A CA 1
ATOM 483 C C . GLY A 1 69 ? -7.305 -19.051 -26.843 1.00 86.00 69 GLY A C 1
ATOM 484 O O . GLY A 1 69 ? -6.770 -19.690 -27.748 1.00 86.00 69 GLY A O 1
ATOM 485 N N . ILE A 1 70 ? -7.121 -17.737 -26.678 1.00 89.00 70 ILE A N 1
ATOM 486 C CA . ILE A 1 70 ? -6.413 -16.914 -27.661 1.00 89.00 70 ILE A CA 1
ATOM 487 C C . ILE A 1 70 ? -4.988 -17.427 -27.888 1.00 89.00 70 ILE A C 1
ATOM 489 O O . ILE A 1 70 ? -4.602 -17.640 -29.029 1.00 89.00 70 ILE A O 1
ATOM 493 N N . ILE A 1 71 ? -4.268 -17.785 -26.820 1.00 88.12 71 ILE A N 1
ATOM 494 C CA . ILE A 1 71 ? -2.912 -18.351 -26.902 1.00 88.12 71 ILE A CA 1
ATOM 495 C C . ILE A 1 71 ? -2.902 -19.638 -27.737 1.00 88.12 71 ILE A C 1
ATOM 497 O O . ILE A 1 71 ? -2.090 -19.773 -28.646 1.00 88.12 71 ILE A O 1
ATOM 501 N N . GLN A 1 72 ? -3.837 -20.565 -27.484 1.00 87.25 72 GLN A N 1
ATOM 502 C CA . GLN A 1 72 ? -3.956 -21.791 -28.283 1.00 87.25 72 GLN A CA 1
ATOM 503 C C . GLN A 1 72 ? -4.302 -21.498 -29.744 1.00 87.25 72 GLN A C 1
ATOM 505 O O . GLN A 1 72 ? -3.856 -22.216 -30.630 1.00 87.25 72 GLN A O 1
ATOM 510 N N . THR A 1 73 ? -5.095 -20.460 -30.000 1.00 87.38 73 THR A N 1
ATOM 511 C CA . THR A 1 73 ? -5.447 -20.051 -31.361 1.00 87.38 73 THR A CA 1
ATOM 512 C C . THR A 1 73 ? -4.227 -19.493 -32.097 1.00 87.38 73 THR A C 1
ATOM 514 O O . THR A 1 73 ? -3.990 -19.892 -33.230 1.00 87.38 73 THR A O 1
ATOM 517 N N . TYR A 1 74 ? -3.412 -18.653 -31.452 1.00 87.88 74 TYR A N 1
ATOM 518 C CA . TYR A 1 74 ? -2.163 -18.154 -32.037 1.00 87.88 74 TYR A CA 1
ATOM 519 C C . TYR A 1 74 ? -1.160 -19.282 -32.292 1.00 87.88 74 TYR A C 1
ATOM 521 O O . TYR A 1 74 ? -0.642 -19.366 -33.395 1.00 87.88 74 TYR A O 1
ATOM 529 N N . LEU A 1 75 ? -0.981 -20.207 -31.342 1.00 89.25 75 LEU A N 1
ATOM 530 C CA . LEU A 1 75 ? -0.126 -21.391 -31.518 1.00 89.25 75 LEU A CA 1
ATOM 531 C C . LEU A 1 75 ? -0.571 -22.299 -32.676 1.00 89.25 75 LEU A C 1
ATOM 533 O O . LEU A 1 75 ? 0.253 -22.952 -33.308 1.00 89.25 75 LEU A O 1
ATOM 537 N N . GLN A 1 76 ? -1.879 -22.376 -32.945 1.00 86.69 76 GLN A N 1
ATOM 538 C CA . GLN A 1 76 ? -2.415 -23.130 -34.085 1.00 86.69 76 GLN A CA 1
ATOM 539 C C . GLN A 1 76 ? -2.122 -22.451 -35.426 1.00 86.69 76 GLN A C 1
ATOM 541 O O . GLN A 1 76 ? -1.995 -23.144 -36.432 1.00 86.69 76 GLN A O 1
ATOM 546 N N . CYS A 1 77 ? -2.063 -21.120 -35.450 1.00 88.25 77 CYS A N 1
ATOM 547 C CA . CYS A 1 77 ? -1.791 -20.339 -36.655 1.00 88.25 77 CYS A CA 1
ATOM 548 C C . CYS A 1 77 ? -0.286 -20.162 -36.913 1.00 88.25 77 CYS A C 1
ATOM 550 O O . CYS A 1 77 ? 0.119 -20.081 -38.068 1.00 88.25 77 CYS A O 1
ATOM 552 N N . ASP A 1 78 ? 0.518 -20.105 -35.853 1.00 89.19 78 ASP A N 1
ATOM 553 C CA . ASP A 1 78 ? 1.964 -19.915 -35.878 1.00 89.19 78 ASP A CA 1
ATOM 554 C C . ASP A 1 78 ? 2.620 -20.815 -34.809 1.00 89.19 78 ASP A C 1
ATOM 556 O O . ASP A 1 78 ? 2.588 -20.489 -33.618 1.00 89.19 78 ASP A O 1
ATOM 560 N N . PRO A 1 79 ? 3.211 -21.958 -35.206 1.00 88.56 79 PRO A N 1
ATOM 561 C CA . PRO A 1 79 ? 3.895 -22.863 -34.285 1.00 88.56 79 PRO A CA 1
ATOM 562 C C . PRO A 1 79 ? 5.127 -22.258 -33.593 1.00 88.56 79 PRO A C 1
ATOM 564 O O . PRO A 1 79 ? 5.563 -22.792 -32.572 1.00 88.56 79 PRO A O 1
ATOM 567 N N . GLU A 1 80 ? 5.702 -21.173 -34.123 1.00 89.62 80 GLU A N 1
ATOM 568 C CA . GLU A 1 80 ? 6.845 -20.481 -33.515 1.00 89.62 80 GLU A CA 1
ATOM 569 C C . GLU A 1 80 ? 6.418 -19.438 -32.473 1.00 89.62 80 GLU A C 1
ATOM 571 O O . GLU A 1 80 ? 7.247 -18.978 -31.679 1.00 89.62 80 GLU A O 1
ATOM 576 N N . PHE A 1 81 ? 5.125 -19.100 -32.417 1.00 86.75 81 PHE A N 1
ATOM 577 C CA . PHE A 1 81 ? 4.585 -18.157 -31.449 1.00 86.75 81 PHE A CA 1
ATOM 578 C C . PHE A 1 81 ? 4.841 -18.635 -30.015 1.00 86.75 81 PHE A C 1
ATOM 580 O O . PHE A 1 81 ? 4.306 -19.642 -29.555 1.00 86.75 81 PHE A O 1
ATOM 587 N N . LYS A 1 82 ? 5.624 -17.870 -29.253 1.00 83.81 82 LYS A N 1
ATOM 588 C CA . LYS A 1 82 ? 5.839 -18.108 -27.822 1.00 83.81 82 LYS A CA 1
ATOM 589 C C . LYS A 1 82 ? 5.155 -17.019 -27.022 1.00 83.81 82 LYS A C 1
ATOM 591 O O . LYS A 1 82 ? 5.616 -15.881 -26.972 1.00 83.81 82 LYS A O 1
ATOM 596 N N . TYR A 1 83 ? 4.065 -17.387 -26.361 1.00 81.56 83 TYR A N 1
ATOM 597 C CA . TYR A 1 83 ? 3.440 -16.501 -25.395 1.00 81.56 83 TYR A CA 1
ATOM 598 C C . TYR A 1 83 ? 4.364 -16.294 -24.190 1.00 81.56 83 TYR A C 1
ATOM 600 O O . TYR A 1 83 ? 4.856 -17.257 -23.603 1.00 81.56 83 TYR A O 1
ATOM 608 N N . SER A 1 84 ? 4.569 -15.036 -23.812 1.00 80.31 84 SER A N 1
ATOM 609 C CA . SER A 1 84 ? 5.261 -14.657 -22.586 1.00 80.31 84 SER A CA 1
ATOM 610 C C . SER A 1 84 ? 4.431 -13.611 -21.865 1.00 80.31 84 SER A C 1
ATOM 612 O O . SER A 1 84 ? 4.208 -12.519 -22.388 1.00 80.31 84 SER A O 1
ATOM 614 N N . GLU A 1 85 ? 4.005 -13.928 -20.644 1.00 74.62 85 GLU A N 1
ATOM 615 C CA . GLU A 1 85 ? 3.246 -12.998 -19.801 1.00 74.62 85 GLU A CA 1
ATOM 616 C C . GLU A 1 85 ? 4.023 -11.710 -19.507 1.00 74.62 85 GLU A C 1
ATOM 618 O O . GLU A 1 85 ? 3.425 -10.661 -19.281 1.00 74.62 85 GLU A O 1
ATOM 623 N N . VAL A 1 86 ? 5.357 -11.765 -19.571 1.00 71.56 86 VAL A N 1
ATOM 624 C CA . VAL A 1 86 ? 6.248 -10.616 -19.359 1.00 71.56 86 VAL A CA 1
ATOM 625 C C . VAL A 1 86 ? 6.051 -9.540 -20.431 1.00 71.56 86 VAL A C 1
ATOM 627 O O . VAL A 1 86 ? 6.258 -8.360 -20.156 1.00 71.56 86 VAL A O 1
ATOM 630 N N . LEU A 1 87 ? 5.627 -9.937 -21.635 1.00 76.44 87 LEU A N 1
ATOM 631 C CA . LEU A 1 87 ? 5.363 -9.031 -22.754 1.00 76.44 87 LEU A CA 1
ATOM 632 C C . LEU A 1 87 ? 3.954 -8.431 -22.712 1.00 76.44 87 LEU A C 1
ATOM 634 O O . LEU A 1 87 ? 3.645 -7.552 -23.518 1.00 76.44 87 LEU A O 1
ATOM 638 N N . ASN A 1 88 ? 3.093 -8.880 -21.791 1.00 81.94 88 ASN A N 1
ATOM 639 C CA . ASN A 1 88 ? 1.768 -8.298 -21.649 1.00 81.94 88 ASN A CA 1
ATOM 640 C C . ASN A 1 88 ? 1.901 -6.820 -21.252 1.00 81.94 88 ASN A C 1
ATOM 642 O O . ASN A 1 88 ? 2.596 -6.507 -20.278 1.00 81.94 88 ASN A O 1
ATOM 646 N N . PRO A 1 89 ? 1.195 -5.905 -21.938 1.00 83.75 89 PRO A N 1
ATOM 647 C CA . PRO A 1 89 ? 1.141 -4.513 -21.529 1.00 83.75 89 PRO A CA 1
ATOM 648 C C . PRO A 1 89 ? 0.683 -4.398 -20.073 1.00 83.75 89 PRO A C 1
ATOM 650 O O . PRO A 1 89 ? -0.411 -4.837 -19.706 1.00 83.75 89 PRO A O 1
ATOM 653 N N . LYS A 1 90 ? 1.529 -3.808 -19.228 1.00 89.25 90 LYS A N 1
ATOM 654 C CA . LYS A 1 90 ? 1.213 -3.589 -17.817 1.00 89.25 90 LYS A CA 1
ATOM 655 C C . LYS A 1 90 ? 0.382 -2.323 -17.674 1.00 89.25 90 LYS A C 1
ATOM 657 O O . LYS A 1 90 ? 0.749 -1.259 -18.168 1.00 89.25 90 LYS A O 1
ATOM 662 N N . ARG A 1 91 ? -0.726 -2.420 -16.942 1.00 94.31 91 ARG A N 1
ATOM 663 C CA . ARG A 1 91 ? -1.484 -1.243 -16.511 1.00 94.31 91 ARG A CA 1
ATOM 664 C C . ARG A 1 91 ? -0.827 -0.668 -15.260 1.00 94.31 91 ARG A C 1
ATOM 666 O O . ARG A 1 91 ? -1.097 -1.138 -14.155 1.00 94.31 91 ARG A O 1
ATOM 673 N N . PHE A 1 92 ? 0.043 0.318 -15.448 1.00 96.00 92 PHE A N 1
ATOM 674 C CA . PHE A 1 92 ? 0.701 1.028 -14.354 1.00 96.00 92 PHE A CA 1
ATOM 675 C C . PHE A 1 92 ? -0.291 1.872 -13.544 1.00 96.00 92 PHE A C 1
ATOM 677 O O . PHE A 1 92 ? -1.282 2.377 -14.071 1.00 96.00 92 PHE A O 1
ATOM 684 N N . LEU A 1 93 ? -0.023 1.977 -12.245 1.00 96.38 93 LEU A N 1
ATOM 685 C CA . LEU A 1 93 ? -0.816 2.722 -11.267 1.00 96.38 93 LEU A CA 1
ATOM 686 C C . LEU A 1 93 ? -0.051 3.929 -10.710 1.00 96.38 93 LEU A C 1
ATOM 688 O O . LEU A 1 93 ? -0.665 4.932 -10.360 1.00 96.38 93 LEU A O 1
ATOM 692 N N . THR A 1 94 ? 1.274 3.826 -10.623 1.00 96.75 94 THR A N 1
ATOM 693 C CA . THR A 1 94 ? 2.160 4.880 -10.116 1.00 96.75 94 THR A CA 1
ATOM 694 C C . THR A 1 94 ? 2.342 5.997 -11.137 1.00 96.75 94 THR A C 1
ATOM 696 O O . THR A 1 94 ? 2.542 5.724 -12.319 1.00 96.75 94 THR A O 1
ATOM 699 N N . ASN A 1 95 ? 2.336 7.253 -10.681 1.00 92.75 95 ASN A N 1
ATOM 700 C CA . ASN A 1 95 ? 2.638 8.420 -11.507 1.00 92.75 95 ASN A CA 1
ATOM 701 C C . ASN A 1 95 ? 3.775 9.254 -10.871 1.00 92.75 95 ASN A C 1
ATOM 703 O O . ASN A 1 95 ? 3.642 9.658 -9.712 1.00 92.75 95 ASN A O 1
ATOM 707 N N . PRO A 1 96 ? 4.883 9.531 -11.587 1.00 94.88 96 PRO A N 1
ATOM 708 C CA . PRO A 1 96 ? 5.237 9.004 -12.911 1.00 94.88 96 PRO A CA 1
ATOM 709 C C . PRO A 1 96 ? 5.562 7.501 -12.873 1.00 94.88 96 PRO A C 1
ATOM 711 O O . PRO A 1 96 ? 6.132 7.020 -11.898 1.00 94.88 96 PRO A O 1
ATOM 714 N N . SER A 1 97 ? 5.241 6.765 -13.943 1.00 95.38 97 SER A N 1
ATOM 715 C CA . SER A 1 97 ? 5.574 5.334 -14.096 1.00 95.38 97 SER A CA 1
ATOM 716 C C . SER A 1 97 ? 6.919 5.093 -14.795 1.00 95.38 97 SER A C 1
ATOM 718 O O . SER A 1 97 ? 7.209 3.968 -15.194 1.00 95.38 97 SER A O 1
ATOM 720 N N . THR A 1 98 ? 7.708 6.148 -15.014 1.00 95.94 98 THR A N 1
ATOM 721 C CA . THR A 1 98 ? 9.000 6.075 -15.707 1.00 95.94 98 THR A CA 1
ATOM 722 C C . THR A 1 98 ? 10.086 5.562 -14.757 1.00 95.94 98 THR A C 1
ATOM 724 O O . THR A 1 98 ? 10.298 6.194 -13.719 1.00 95.94 98 THR A O 1
ATOM 727 N N . PRO A 1 99 ? 10.793 4.472 -15.106 1.00 96.81 99 PRO A N 1
ATOM 728 C CA . PRO A 1 99 ? 11.925 3.953 -14.336 1.00 96.81 99 PRO A CA 1
ATOM 729 C C . PRO A 1 99 ? 13.056 4.972 -14.155 1.00 96.81 99 PRO A C 1
ATOM 731 O O . PRO A 1 99 ? 13.421 5.656 -15.110 1.00 96.81 99 PRO A O 1
ATOM 734 N N . ALA A 1 100 ? 13.633 5.048 -12.952 1.00 97.06 100 ALA A N 1
ATOM 735 C CA . ALA A 1 100 ? 14.777 5.917 -12.651 1.00 97.06 100 ALA A CA 1
ATOM 736 C C . ALA A 1 100 ? 15.763 5.344 -11.615 1.00 97.06 100 ALA A C 1
ATOM 738 O O . ALA A 1 100 ? 16.965 5.584 -11.729 1.00 97.06 100 ALA A O 1
ATOM 739 N N . HIS A 1 101 ? 15.289 4.594 -10.615 1.00 96.06 101 HIS A N 1
ATOM 740 C CA . HIS A 1 101 ? 16.118 4.067 -9.521 1.00 96.06 101 HIS A CA 1
ATOM 741 C C . HIS A 1 101 ? 15.844 2.574 -9.273 1.00 96.06 101 HIS A C 1
ATOM 743 O O . HIS A 1 101 ? 14.931 2.006 -9.874 1.00 96.06 101 HIS A O 1
ATOM 749 N N . ASN A 1 102 ? 16.650 1.940 -8.405 1.00 96.25 102 ASN A N 1
ATOM 750 C CA . ASN A 1 102 ? 16.463 0.548 -7.957 1.00 96.25 102 ASN A CA 1
ATOM 751 C C . ASN A 1 1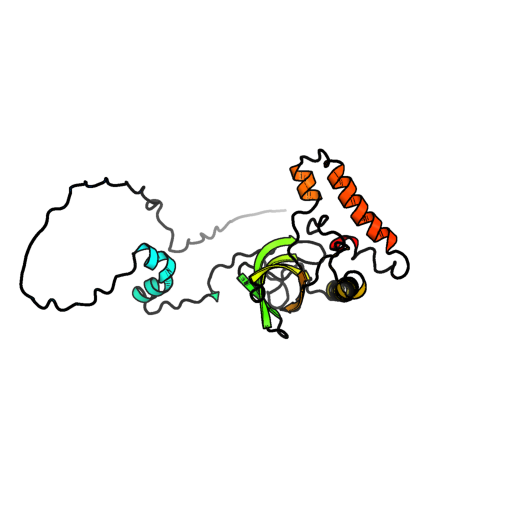02 ? 16.338 -0.439 -9.133 1.00 96.25 102 ASN A C 1
ATOM 753 O O . ASN A 1 102 ? 15.320 -1.106 -9.291 1.00 96.25 102 ASN A O 1
ATOM 757 N N . ASP A 1 103 ? 17.328 -0.435 -10.031 1.00 96.00 103 ASP A N 1
ATOM 758 C CA . ASP A 1 103 ? 17.346 -1.255 -11.255 1.00 96.00 103 ASP A CA 1
ATOM 759 C C . ASP A 1 103 ? 16.110 -1.073 -12.159 1.00 96.00 103 ASP A C 1
ATOM 761 O O . ASP A 1 103 ? 15.699 -1.966 -12.899 1.00 96.00 103 ASP A O 1
ATOM 765 N N . GLY A 1 104 ? 15.506 0.117 -12.105 1.00 94.69 104 GLY A N 1
ATOM 766 C CA . GLY A 1 104 ? 14.328 0.483 -12.882 1.00 94.69 104 GLY A CA 1
ATOM 767 C C . GLY A 1 104 ? 12.994 0.062 -12.260 1.00 94.69 104 GLY A C 1
ATOM 768 O O . GLY A 1 104 ? 11.959 0.167 -12.920 1.00 94.69 104 GLY A O 1
ATOM 769 N N . LEU A 1 105 ? 12.995 -0.400 -11.009 1.00 96.62 105 LEU A N 1
ATOM 770 C CA . LEU A 1 105 ? 11.775 -0.696 -10.258 1.00 96.62 105 LEU A CA 1
ATOM 771 C C . LEU A 1 105 ? 11.115 0.568 -9.702 1.00 96.62 105 LEU A C 1
ATOM 773 O O . LEU A 1 105 ? 9.891 0.606 -9.570 1.00 96.62 105 LEU A O 1
ATOM 777 N N . ASP A 1 106 ? 11.906 1.604 -9.428 1.00 98.00 106 ASP A N 1
ATOM 778 C CA . ASP A 1 106 ? 11.441 2.829 -8.786 1.00 98.00 106 ASP A CA 1
ATOM 779 C C . ASP A 1 106 ? 11.424 3.975 -9.799 1.00 98.00 106 ASP A C 1
ATOM 781 O O . ASP A 1 106 ? 12.265 4.053 -10.703 1.00 98.00 106 ASP A O 1
ATOM 785 N N . ASN A 1 107 ? 10.493 4.911 -9.626 1.00 96.88 107 ASN A N 1
ATOM 786 C CA . ASN A 1 107 ? 10.492 6.159 -10.383 1.00 96.88 107 ASN A CA 1
ATOM 787 C C . ASN A 1 107 ? 11.456 7.199 -9.776 1.00 96.88 107 ASN A C 1
ATOM 789 O O . ASN A 1 107 ? 12.099 6.968 -8.753 1.00 96.88 107 ASN A O 1
ATOM 793 N N . ALA A 1 108 ? 11.520 8.391 -10.379 1.00 96.94 108 ALA A N 1
ATOM 794 C CA . ALA A 1 108 ? 12.376 9.491 -9.912 1.00 96.94 108 ALA A CA 1
ATOM 795 C C . ALA A 1 108 ? 12.063 9.982 -8.478 1.00 96.94 108 ALA A C 1
ATOM 797 O O . ALA A 1 108 ? 12.886 10.646 -7.853 1.00 96.94 108 ALA A O 1
ATOM 798 N N . ASN A 1 109 ? 10.885 9.651 -7.943 1.00 96.00 109 ASN A N 1
ATOM 799 C CA . ASN A 1 109 ? 10.438 10.022 -6.601 1.00 96.00 109 ASN A CA 1
ATOM 800 C C . ASN A 1 109 ? 10.683 8.915 -5.561 1.00 96.00 109 ASN A C 1
ATOM 802 O O . ASN A 1 109 ? 10.150 9.015 -4.449 1.00 96.00 109 ASN A O 1
ATOM 806 N N . TRP A 1 110 ? 11.454 7.876 -5.907 1.00 97.12 110 TRP A N 1
ATOM 807 C CA . TRP A 1 110 ? 11.706 6.701 -5.061 1.00 97.12 110 TRP A CA 1
ATOM 808 C C . TRP A 1 110 ? 10.427 5.936 -4.694 1.00 97.12 110 TRP A C 1
ATOM 810 O O . TRP A 1 110 ? 10.365 5.259 -3.667 1.00 97.12 110 TRP A O 1
ATOM 820 N N . ASP A 1 111 ? 9.384 6.084 -5.513 1.00 97.19 111 ASP A N 1
ATOM 821 C CA . ASP A 1 111 ? 8.147 5.322 -5.418 1.00 97.19 111 ASP A CA 1
ATOM 822 C C . ASP A 1 111 ? 8.287 4.053 -6.270 1.00 97.19 111 ASP A C 1
ATOM 824 O O . ASP A 1 111 ? 8.661 4.138 -7.444 1.00 97.19 111 ASP A O 1
ATOM 828 N N . LEU A 1 112 ? 7.942 2.891 -5.703 1.00 98.19 112 LEU A N 1
ATOM 829 C CA . LEU A 1 112 ? 7.873 1.636 -6.455 1.00 98.19 112 LEU A CA 1
ATOM 830 C C . LEU A 1 112 ? 6.888 1.797 -7.615 1.00 98.19 112 LEU A C 1
ATOM 832 O O . LEU A 1 112 ? 5.762 2.255 -7.401 1.00 98.19 112 LEU A O 1
ATOM 836 N N . ILE A 1 113 ? 7.268 1.390 -8.822 1.00 97.81 113 ILE A N 1
ATOM 837 C CA . ILE A 1 113 ? 6.390 1.444 -9.992 1.00 97.81 113 ILE A CA 1
ATOM 838 C C . ILE A 1 113 ? 5.393 0.283 -9.917 1.00 97.81 113 ILE A C 1
ATOM 840 O O . ILE A 1 113 ? 5.658 -0.853 -10.316 1.00 97.81 113 ILE A O 1
ATOM 844 N N . LEU A 1 114 ? 4.210 0.582 -9.386 1.00 97.62 114 LEU A N 1
ATOM 845 C CA . LEU A 1 114 ? 3.127 -0.373 -9.192 1.00 97.62 114 LEU A CA 1
ATOM 846 C C . LEU A 1 114 ? 2.308 -0.531 -10.475 1.00 97.62 114 LEU A C 1
ATOM 848 O O . LEU A 1 114 ? 2.070 0.424 -11.218 1.00 97.62 114 LEU A O 1
ATOM 852 N N . TYR A 1 115 ? 1.820 -1.745 -10.709 1.00 96.38 115 TYR A N 1
ATOM 853 C CA . TYR A 1 115 ? 0.906 -2.078 -11.797 1.00 96.38 115 TYR A CA 1
ATOM 854 C C . TYR A 1 115 ? -0.131 -3.101 -11.336 1.00 96.38 115 TYR A C 1
ATOM 856 O O . TYR A 1 115 ? 0.062 -3.816 -10.351 1.00 96.38 115 TYR A O 1
ATOM 864 N N . VAL A 1 116 ? -1.256 -3.158 -12.045 1.00 96.31 116 VAL A N 1
ATOM 865 C CA . VAL A 1 116 ? -2.345 -4.091 -11.735 1.00 96.31 116 VAL A CA 1
ATOM 866 C C . VAL A 1 116 ? -1.846 -5.535 -11.831 1.00 96.31 116 VAL A C 1
ATOM 868 O O . VAL A 1 116 ? -1.189 -5.905 -12.800 1.00 96.31 116 VAL A O 1
ATOM 871 N N . ASN A 1 117 ? -2.214 -6.345 -10.839 1.00 95.88 117 ASN A N 1
ATOM 872 C CA . ASN A 1 117 ? -1.810 -7.737 -10.636 1.00 95.88 117 ASN A CA 1
ATOM 873 C C . ASN A 1 117 ? -0.332 -7.957 -10.287 1.00 95.88 117 ASN A C 1
ATOM 875 O O . ASN A 1 117 ? 0.118 -9.098 -10.301 1.00 95.88 117 ASN A O 1
ATOM 879 N N . LEU A 1 118 ? 0.414 -6.912 -9.916 1.00 96.38 118 LEU A N 1
ATOM 880 C CA . LEU A 1 118 ? 1.677 -7.113 -9.210 1.00 96.38 118 LEU A CA 1
ATOM 881 C C . LEU A 1 118 ? 1.411 -7.857 -7.890 1.00 96.38 118 LEU A C 1
ATOM 883 O O . LEU A 1 118 ? 0.521 -7.471 -7.129 1.00 96.38 118 LEU A O 1
ATOM 887 N N . GLU A 1 119 ? 2.186 -8.904 -7.619 1.00 96.88 119 GLU A N 1
ATOM 888 C CA . GLU A 1 119 ? 2.111 -9.662 -6.371 1.00 96.88 119 GLU A CA 1
ATOM 889 C C . GLU A 1 119 ? 3.155 -9.158 -5.373 1.00 96.88 119 GLU A C 1
ATOM 891 O O . GLU A 1 119 ? 4.360 -9.322 -5.571 1.00 96.88 119 GLU A O 1
ATOM 896 N N . LEU A 1 120 ? 2.688 -8.555 -4.281 1.00 97.56 120 LEU A N 1
ATOM 897 C CA . LEU A 1 120 ? 3.524 -8.206 -3.139 1.00 97.56 120 LEU A CA 1
ATOM 898 C C . LEU A 1 120 ? 3.576 -9.423 -2.214 1.00 97.56 120 LEU A C 1
ATOM 900 O O . LEU A 1 120 ? 2.590 -9.756 -1.552 1.00 97.56 120 LEU A O 1
ATOM 904 N N . VAL A 1 121 ? 4.713 -10.116 -2.212 1.00 97.06 121 VAL A N 1
ATOM 905 C CA . VAL A 1 121 ? 4.889 -11.372 -1.472 1.00 97.06 121 VAL A CA 1
ATOM 906 C C . VAL A 1 121 ? 5.728 -11.134 -0.227 1.00 97.06 121 VAL A C 1
ATOM 908 O O . VAL A 1 121 ? 6.869 -10.675 -0.309 1.00 97.06 121 VAL A O 1
ATOM 911 N N . ASN A 1 122 ? 5.182 -11.494 0.932 1.00 94.88 122 ASN A N 1
ATOM 912 C CA . ASN A 1 122 ? 5.948 -11.551 2.165 1.00 94.88 122 ASN A CA 1
ATOM 913 C C . ASN A 1 122 ? 6.845 -12.797 2.139 1.00 94.88 122 ASN A C 1
ATOM 915 O O . ASN A 1 122 ? 6.358 -13.922 2.208 1.00 94.88 122 ASN A O 1
ATOM 919 N N . LYS A 1 123 ? 8.168 -12.613 2.047 1.00 92.56 123 LYS A N 1
ATOM 920 C CA . LYS A 1 123 ? 9.128 -13.730 1.959 1.00 92.56 123 LYS A CA 1
ATOM 921 C C . LYS A 1 123 ? 9.139 -14.633 3.198 1.00 92.56 123 LYS A C 1
ATOM 923 O O . LYS A 1 123 ? 9.560 -15.778 3.087 1.00 92.56 123 LYS A O 1
ATOM 928 N N . MET A 1 124 ? 8.716 -14.130 4.359 1.00 90.69 124 MET A N 1
ATOM 929 C CA . MET A 1 124 ? 8.738 -14.892 5.611 1.00 90.69 124 MET A CA 1
ATOM 930 C C . MET A 1 124 ? 7.470 -15.724 5.806 1.00 90.69 124 MET A C 1
ATOM 932 O O . MET A 1 124 ? 7.562 -16.892 6.167 1.00 90.69 124 MET A O 1
ATOM 936 N N . SER A 1 125 ? 6.294 -15.138 5.567 1.00 92.44 125 SER A N 1
ATOM 937 C CA . SER A 1 125 ? 5.001 -15.820 5.743 1.00 92.44 125 SER A CA 1
ATOM 938 C C . SER A 1 125 ? 4.469 -16.468 4.463 1.00 92.44 125 SER A C 1
ATOM 940 O O . SER A 1 125 ? 3.518 -17.239 4.517 1.00 92.44 125 SER A O 1
ATOM 942 N N . ASN A 1 126 ? 5.056 -16.153 3.305 1.00 93.62 126 ASN A N 1
ATOM 943 C CA . ASN A 1 126 ? 4.550 -16.504 1.976 1.00 93.62 126 ASN A CA 1
ATOM 944 C C . ASN A 1 126 ? 3.132 -15.966 1.681 1.00 93.62 126 ASN A C 1
ATOM 946 O O . ASN A 1 126 ? 2.482 -16.408 0.729 1.00 93.62 126 ASN A O 1
ATOM 950 N N . ARG A 1 127 ? 2.654 -14.998 2.476 1.00 95.56 127 ARG A N 1
ATOM 951 C CA . ARG A 1 127 ? 1.394 -14.287 2.241 1.00 95.56 127 ARG A CA 1
ATOM 952 C C . ARG A 1 127 ? 1.532 -13.394 1.012 1.00 95.56 127 ARG A C 1
ATOM 954 O O . ARG A 1 127 ? 2.548 -12.712 0.844 1.00 95.56 127 ARG A O 1
ATOM 961 N N . ARG A 1 128 ? 0.525 -13.416 0.136 1.00 97.56 128 ARG A N 1
ATOM 962 C CA . ARG A 1 128 ? 0.538 -12.699 -1.149 1.00 97.56 128 ARG A CA 1
ATOM 963 C C . ARG A 1 128 ? -0.606 -11.702 -1.232 1.00 97.56 128 ARG A C 1
ATOM 965 O O . ARG A 1 128 ? -1.770 -12.075 -1.066 1.00 97.56 128 ARG A O 1
ATOM 972 N N . PHE A 1 129 ? -0.255 -10.471 -1.586 1.00 98.12 129 PHE A N 1
ATOM 973 C CA . PHE A 1 129 ? -1.183 -9.372 -1.812 1.00 98.12 129 PHE A CA 1
ATOM 974 C C . PHE A 1 129 ? -1.144 -8.959 -3.285 1.00 98.12 129 PHE A C 1
ATOM 976 O O . PHE A 1 129 ? -0.118 -8.500 -3.784 1.00 98.12 129 PHE A O 1
ATOM 983 N N . ILE A 1 130 ? -2.263 -9.116 -3.992 1.00 98.12 130 ILE A N 1
ATOM 984 C CA . ILE A 1 130 ? -2.352 -8.837 -5.430 1.00 98.12 130 ILE A CA 1
ATOM 985 C C . ILE A 1 130 ? -2.881 -7.421 -5.639 1.00 98.12 130 ILE A C 1
ATOM 987 O O . ILE A 1 130 ? -4.048 -7.156 -5.349 1.00 98.12 130 ILE A O 1
ATOM 991 N N . VAL A 1 131 ? -2.065 -6.530 -6.197 1.00 98.12 131 VAL A N 1
ATOM 992 C CA . VAL A 1 131 ? -2.416 -5.120 -6.432 1.00 98.12 131 VAL A CA 1
ATOM 993 C C . VAL A 1 131 ? -3.577 -4.991 -7.424 1.00 98.12 131 VAL A C 1
ATOM 995 O O . VAL A 1 131 ? -3.557 -5.594 -8.498 1.00 98.12 131 VAL A O 1
ATOM 998 N N . LYS A 1 132 ? -4.593 -4.181 -7.097 1.00 96.94 132 LYS A N 1
ATOM 999 C CA . LYS A 1 132 ? -5.785 -3.970 -7.943 1.00 96.94 132 LYS A CA 1
ATOM 1000 C C . LYS A 1 132 ? -5.995 -2.521 -8.362 1.00 96.94 132 LYS A C 1
ATOM 1002 O O . LYS A 1 132 ? -6.237 -2.270 -9.541 1.00 96.94 132 LYS A O 1
ATOM 1007 N N . GLU A 1 133 ? -5.898 -1.577 -7.432 1.00 94.94 133 GLU A N 1
ATOM 1008 C CA . GLU A 1 133 ? -6.120 -0.153 -7.708 1.00 94.94 133 GLU A CA 1
ATOM 1009 C C . GLU A 1 133 ? -5.272 0.747 -6.809 1.00 94.94 133 GLU A C 1
ATOM 1011 O O . GLU A 1 133 ? -4.913 0.366 -5.696 1.00 94.94 133 GLU A O 1
ATOM 1016 N N . MET A 1 134 ? -4.966 1.948 -7.303 1.00 93.88 134 MET A N 1
ATOM 1017 C CA . MET A 1 134 ? -4.386 3.018 -6.496 1.00 93.88 134 MET A CA 1
ATOM 1018 C C . MET A 1 134 ? -5.481 3.626 -5.621 1.00 93.88 134 MET A C 1
ATOM 1020 O O . MET A 1 134 ? -6.509 4.053 -6.143 1.00 93.88 134 MET A O 1
ATOM 1024 N N . LEU A 1 135 ? -5.258 3.667 -4.309 1.00 88.56 135 LEU A N 1
ATOM 1025 C CA . LEU A 1 135 ? -6.140 4.347 -3.359 1.00 88.56 135 LEU A CA 1
ATOM 1026 C C . LEU A 1 135 ? -5.667 5.782 -3.119 1.00 88.56 135 LEU A C 1
ATOM 1028 O O . LEU A 1 135 ? -6.488 6.697 -3.095 1.00 88.56 135 LEU A O 1
ATOM 1032 N N . GLY A 1 136 ? -4.350 5.992 -3.057 1.00 87.06 136 GLY A N 1
ATOM 1033 C CA . GLY A 1 136 ? -3.758 7.310 -3.243 1.00 87.06 136 GLY A CA 1
ATOM 1034 C C . GLY A 1 136 ? -2.254 7.366 -3.026 1.00 87.06 136 GLY A C 1
ATOM 1035 O O . GLY A 1 136 ? -1.593 6.348 -2.834 1.00 87.06 136 GLY A O 1
ATOM 1036 N N . GLN A 1 137 ? -1.709 8.572 -3.120 1.00 86.00 137 GLN A N 1
ATOM 1037 C CA . GLN A 1 137 ? -0.276 8.826 -3.186 1.00 86.00 137 GLN A CA 1
ATOM 1038 C C . GLN A 1 137 ? 0.034 10.107 -2.424 1.00 86.00 137 GLN A C 1
ATOM 1040 O O . GLN A 1 137 ? -0.651 11.114 -2.584 1.00 86.00 137 GLN A O 1
ATOM 1045 N N . GLY A 1 138 ? 1.092 10.051 -1.627 1.00 84.19 138 GLY A N 1
ATOM 1046 C CA . GLY A 1 138 ? 1.445 11.103 -0.697 1.00 84.19 138 GLY A CA 1
ATOM 1047 C C . GLY A 1 138 ? 2.942 11.222 -0.474 1.00 84.19 138 GLY A C 1
ATOM 1048 O O . GLY A 1 138 ? 3.760 10.557 -1.114 1.00 84.19 138 GLY A O 1
ATOM 1049 N N . THR A 1 139 ? 3.310 12.054 0.496 1.00 84.00 139 THR A N 1
ATOM 1050 C CA . THR A 1 139 ? 4.728 12.324 0.806 1.00 84.00 139 THR A CA 1
ATOM 1051 C C . THR A 1 139 ? 5.463 11.059 1.256 1.00 84.00 139 THR A C 1
ATOM 1053 O O . THR A 1 139 ? 6.625 10.850 0.920 1.00 84.00 139 THR A O 1
ATOM 1056 N N . PHE A 1 140 ? 4.771 10.184 1.984 1.00 83.94 140 PHE A N 1
ATOM 1057 C CA . PHE A 1 140 ? 5.348 8.980 2.583 1.00 83.94 140 PHE A CA 1
ATOM 1058 C C . PHE A 1 140 ? 5.410 7.775 1.630 1.00 83.94 140 PHE A C 1
ATOM 1060 O O . PHE A 1 140 ? 6.011 6.758 1.978 1.00 83.94 140 PHE A O 1
ATOM 1067 N N . GLY A 1 141 ? 4.781 7.868 0.455 1.00 92.56 141 GLY A N 1
ATOM 1068 C CA . GLY A 1 141 ? 4.698 6.783 -0.519 1.00 92.56 141 GLY A CA 1
ATOM 1069 C C . GLY A 1 141 ? 3.306 6.639 -1.120 1.00 92.56 141 GLY A C 1
ATOM 1070 O O . GLY A 1 141 ? 2.599 7.620 -1.344 1.00 92.56 141 GLY A O 1
ATOM 1071 N N . GLN A 1 142 ? 2.913 5.399 -1.387 1.00 94.69 142 GLN A N 1
ATOM 1072 C CA . GLN A 1 142 ? 1.690 5.067 -2.117 1.00 94.69 142 GLN A CA 1
ATOM 1073 C C . GLN A 1 142 ? 0.825 4.116 -1.306 1.00 94.69 142 GLN A C 1
ATOM 1075 O O . GLN A 1 142 ? 1.345 3.300 -0.551 1.00 94.69 142 GLN A O 1
ATOM 1080 N N . VAL A 1 143 ? -0.489 4.172 -1.492 1.00 94.69 143 VAL A N 1
ATOM 1081 C CA . VAL A 1 143 ? -1.409 3.189 -0.931 1.00 94.69 143 VAL A CA 1
ATOM 1082 C C . VAL A 1 143 ? -2.256 2.591 -2.030 1.00 94.69 143 VAL A C 1
ATOM 1084 O O . VAL A 1 143 ? -2.908 3.295 -2.800 1.00 94.69 143 VAL A O 1
ATOM 1087 N N . VAL A 1 144 ? -2.242 1.267 -2.090 1.00 96.00 144 VAL A N 1
ATOM 1088 C CA . VAL A 1 144 ? -2.961 0.482 -3.083 1.00 96.00 144 VAL A CA 1
ATOM 1089 C C . VAL A 1 144 ? -3.937 -0.458 -2.407 1.00 96.00 144 VAL A C 1
ATOM 1091 O O . VAL A 1 144 ? -3.688 -0.972 -1.320 1.00 96.00 144 VAL A O 1
ATOM 1094 N N . LYS A 1 145 ? -5.050 -0.717 -3.080 1.00 96.00 145 LYS A N 1
ATOM 1095 C CA . LYS A 1 145 ? -5.928 -1.817 -2.716 1.00 96.00 145 LYS A CA 1
ATOM 1096 C C . LYS A 1 145 ? -5.341 -3.091 -3.273 1.00 96.00 145 LYS A C 1
ATOM 1098 O O . LYS A 1 145 ? -5.079 -3.189 -4.479 1.00 96.00 145 LYS A O 1
ATOM 1103 N N . CYS A 1 146 ? -5.225 -4.079 -2.409 1.00 97.88 146 CYS A N 1
ATOM 1104 C CA . CYS A 1 146 ? -4.780 -5.405 -2.770 1.00 97.88 146 CYS A CA 1
ATOM 1105 C C . CYS A 1 146 ? -5.854 -6.431 -2.433 1.00 97.88 146 CYS A C 1
ATOM 1107 O O . CYS A 1 146 ? -6.619 -6.259 -1.489 1.00 97.88 146 CYS A O 1
ATOM 1109 N N . TRP A 1 147 ? -5.902 -7.502 -3.214 1.00 98.06 147 TRP A N 1
ATOM 1110 C CA . TRP A 1 147 ? -6.590 -8.726 -2.830 1.00 98.06 147 TRP A CA 1
ATOM 1111 C C . TRP A 1 147 ? -5.630 -9.583 -2.013 1.00 98.06 147 TRP A C 1
ATOM 1113 O O . TRP A 1 147 ? -4.565 -9.948 -2.517 1.00 98.06 147 TRP A O 1
ATOM 1123 N N . ASP A 1 148 ? -5.983 -9.878 -0.769 1.00 97.56 148 ASP A N 1
ATOM 1124 C CA . ASP A 1 148 ? -5.229 -10.805 0.060 1.00 97.56 148 ASP A CA 1
ATOM 1125 C C . ASP A 1 148 ? -5.660 -12.242 -0.242 1.00 97.56 148 ASP A C 1
ATOM 1127 O O . ASP A 1 148 ? -6.808 -12.635 -0.038 1.00 97.56 148 ASP A O 1
ATOM 1131 N N . THR A 1 149 ? -4.719 -13.031 -0.750 1.00 96.69 149 THR A N 1
ATOM 1132 C CA . THR A 1 149 ? -4.984 -14.416 -1.164 1.00 96.69 149 THR A CA 1
ATOM 1133 C C . THR A 1 149 ? -5.207 -15.379 -0.001 1.00 96.69 149 THR A C 1
ATOM 1135 O O . THR A 1 149 ? -5.757 -16.454 -0.220 1.00 96.69 149 THR A O 1
ATOM 1138 N N . GLU A 1 150 ? -4.789 -15.019 1.213 1.00 95.56 150 GLU A N 1
ATOM 1139 C CA . GLU A 1 150 ? -4.952 -15.867 2.395 1.00 95.56 150 GLU A CA 1
ATOM 1140 C C . GLU A 1 150 ? -6.344 -15.696 3.012 1.00 95.56 150 GLU A C 1
ATOM 1142 O O . GLU A 1 150 ? -7.038 -16.676 3.279 1.00 95.56 150 GLU A O 1
ATOM 1147 N N . THR A 1 151 ? -6.778 -14.446 3.185 1.00 95.00 151 THR A N 1
ATOM 1148 C CA . THR A 1 151 ? -8.074 -14.111 3.796 1.00 95.00 151 THR A CA 1
ATOM 1149 C C . THR A 1 151 ? -9.225 -14.035 2.793 1.00 95.00 151 THR A C 1
ATOM 1151 O O . THR A 1 151 ? -10.382 -14.071 3.203 1.00 95.00 151 THR A O 1
ATOM 1154 N N . ASN A 1 152 ? -8.930 -13.984 1.487 1.00 95.88 152 ASN A N 1
ATOM 1155 C CA . ASN A 1 152 ? -9.905 -13.747 0.419 1.00 95.88 152 ASN A CA 1
ATOM 1156 C C . ASN A 1 152 ? -10.724 -12.464 0.631 1.00 95.88 152 ASN A C 1
ATOM 1158 O O . ASN A 1 152 ? -11.935 -12.446 0.405 1.00 95.88 152 ASN A O 1
ATOM 1162 N N . ASP A 1 153 ? -10.053 -11.395 1.055 1.00 95.06 153 ASP A N 1
ATOM 1163 C CA . ASP A 1 153 ? -10.657 -10.077 1.217 1.00 95.06 153 ASP A CA 1
ATOM 1164 C C . ASP A 1 153 ? -9.737 -8.973 0.676 1.00 95.06 153 ASP A C 1
ATOM 1166 O O . ASP A 1 153 ? -8.550 -9.175 0.387 1.00 95.06 153 ASP A O 1
ATOM 1170 N N . TYR A 1 154 ? -10.298 -7.782 0.498 1.00 95.44 154 TYR A N 1
ATOM 1171 C CA . TYR A 1 154 ? -9.537 -6.608 0.120 1.00 95.44 154 TYR A CA 1
ATOM 1172 C C . TYR A 1 154 ? -8.868 -5.969 1.335 1.00 95.44 154 TYR A C 1
ATOM 1174 O O . TYR A 1 154 ? -9.487 -5.737 2.371 1.00 95.44 154 TYR A O 1
ATOM 1182 N N . VAL A 1 155 ? -7.608 -5.584 1.151 1.00 95.75 155 VAL A N 1
ATOM 1183 C CA . VAL A 1 155 ? -6.784 -4.875 2.137 1.00 95.75 155 VAL A CA 1
ATOM 1184 C C . VAL A 1 155 ? -6.188 -3.614 1.513 1.00 95.75 155 VAL A C 1
ATOM 1186 O O . VAL A 1 155 ? -6.029 -3.528 0.290 1.00 95.75 155 VAL A O 1
ATOM 1189 N N . ALA A 1 156 ? -5.839 -2.635 2.343 1.00 95.56 156 ALA A N 1
ATOM 1190 C CA . ALA A 1 156 ? -5.067 -1.476 1.912 1.00 95.56 156 ALA A CA 1
ATOM 1191 C C . ALA A 1 156 ? -3.589 -1.723 2.224 1.00 95.56 156 ALA A C 1
ATOM 1193 O O . ALA A 1 156 ? -3.237 -1.996 3.366 1.00 95.56 156 ALA A O 1
ATOM 1194 N N . VAL A 1 157 ? -2.708 -1.626 1.230 1.00 96.25 157 VAL A N 1
ATOM 1195 C CA . VAL A 1 157 ? -1.262 -1.794 1.418 1.00 96.25 157 VAL A CA 1
ATOM 1196 C C . VAL A 1 157 ? -0.566 -0.470 1.158 1.00 96.25 157 VAL A C 1
ATOM 1198 O O . VAL A 1 157 ? -0.574 0.030 0.031 1.00 96.25 157 VAL A O 1
ATOM 1201 N N . LYS A 1 158 ? 0.056 0.090 2.198 1.00 95.25 158 LYS A N 1
ATOM 1202 C CA . LYS A 1 158 ? 0.931 1.256 2.075 1.00 95.25 158 LYS A CA 1
ATOM 1203 C C . LYS A 1 158 ? 2.335 0.807 1.701 1.00 95.25 158 LYS A C 1
ATOM 1205 O O . LYS A 1 158 ? 2.971 0.096 2.469 1.00 95.25 158 LYS A O 1
ATOM 1210 N N . VAL A 1 159 ? 2.816 1.259 0.552 1.00 97.19 159 VAL A N 1
ATOM 1211 C CA . VAL A 1 159 ? 4.167 1.045 0.030 1.00 97.19 159 VAL A CA 1
ATOM 1212 C C . VAL A 1 159 ? 4.989 2.302 0.309 1.00 97.19 159 VAL A C 1
ATOM 1214 O O . VAL A 1 159 ? 4.727 3.366 -0.256 1.00 97.19 159 VAL A O 1
ATOM 1217 N N . ILE A 1 160 ? 5.959 2.191 1.213 1.00 96.50 160 ILE A N 1
ATOM 1218 C CA . ILE A 1 160 ? 6.822 3.293 1.653 1.00 96.50 160 ILE A CA 1
ATOM 1219 C C . ILE A 1 160 ? 7.900 3.560 0.606 1.00 96.50 160 ILE A C 1
ATOM 1221 O O . ILE A 1 160 ? 8.419 2.616 0.016 1.00 96.50 160 ILE A O 1
ATOM 1225 N N . LYS A 1 161 ? 8.267 4.828 0.388 1.00 96.06 161 LYS A N 1
ATOM 1226 C CA . LYS A 1 161 ? 9.373 5.205 -0.511 1.00 96.06 161 LYS A CA 1
ATOM 1227 C C . LYS A 1 161 ? 10.675 4.498 -0.141 1.00 96.06 161 LYS A C 1
ATOM 1229 O O . LYS A 1 161 ? 10.983 4.336 1.041 1.00 96.06 161 LYS A O 1
ATOM 1234 N N . ASN A 1 162 ? 11.465 4.137 -1.146 1.00 97.12 162 ASN A N 1
ATOM 1235 C CA . ASN A 1 162 ? 12.774 3.513 -0.964 1.00 97.12 162 ASN A CA 1
ATOM 1236 C C . ASN A 1 162 ? 13.824 4.567 -0.582 1.00 97.12 162 ASN A C 1
ATOM 1238 O O . ASN A 1 162 ? 14.704 4.935 -1.354 1.00 97.12 162 ASN A O 1
ATOM 1242 N N . GLN A 1 163 ? 13.673 5.124 0.617 1.00 95.81 163 GLN A N 1
ATOM 1243 C CA . GLN A 1 163 ? 14.578 6.119 1.167 1.00 95.81 163 GLN A CA 1
ATOM 1244 C C . GLN A 1 163 ? 14.748 5.908 2.676 1.00 95.81 163 GLN A C 1
ATOM 1246 O O . GLN A 1 163 ? 13.749 5.740 3.386 1.00 95.81 163 GLN A O 1
ATOM 1251 N N . PRO A 1 164 ? 15.987 5.979 3.206 1.00 94.62 164 PRO A N 1
ATOM 1252 C CA . PRO A 1 164 ? 16.260 5.652 4.603 1.00 94.62 164 PRO A CA 1
ATOM 1253 C C . PRO A 1 164 ? 15.430 6.451 5.613 1.00 94.62 164 PRO A C 1
ATOM 1255 O O . PRO A 1 164 ? 14.960 5.877 6.591 1.00 94.62 164 PRO A O 1
ATOM 1258 N N . ALA A 1 165 ? 15.210 7.750 5.388 1.00 90.88 165 ALA A N 1
ATOM 1259 C CA . ALA A 1 165 ? 14.436 8.587 6.309 1.00 90.88 165 ALA A CA 1
ATOM 1260 C C . ALA A 1 165 ? 12.980 8.103 6.449 1.00 90.88 165 ALA A C 1
ATOM 1262 O O . ALA A 1 165 ? 12.485 7.927 7.563 1.00 90.88 165 ALA A O 1
ATOM 1263 N N . PHE A 1 166 ? 12.325 7.807 5.321 1.00 91.50 166 PHE A N 1
ATOM 1264 C CA . PHE A 1 166 ? 10.951 7.302 5.296 1.00 91.50 166 PHE A CA 1
ATOM 1265 C C . PHE A 1 166 ? 10.847 5.885 5.862 1.00 91.50 166 PHE A C 1
ATOM 1267 O O . PHE A 1 166 ? 9.890 5.582 6.573 1.00 91.50 166 PHE A O 1
ATOM 1274 N N . TYR A 1 167 ? 11.849 5.038 5.614 1.00 93.25 167 TYR A N 1
ATOM 1275 C CA . TYR A 1 167 ? 11.912 3.702 6.203 1.00 93.25 167 TYR A CA 1
ATOM 1276 C C . TYR A 1 167 ? 11.955 3.756 7.737 1.00 93.25 167 TYR A C 1
ATOM 1278 O O . TYR A 1 167 ? 11.135 3.118 8.395 1.00 93.25 167 TYR A O 1
ATOM 1286 N N . HIS A 1 168 ? 12.861 4.551 8.320 1.00 89.56 168 HIS A N 1
ATOM 1287 C CA . HIS A 1 168 ? 12.969 4.673 9.779 1.00 89.56 168 HIS A CA 1
ATOM 1288 C C . HIS A 1 168 ? 11.674 5.204 10.400 1.00 89.56 168 HIS A C 1
ATOM 1290 O O . HIS A 1 168 ? 11.210 4.671 11.408 1.00 89.56 168 HIS A O 1
ATOM 1296 N N . GLN A 1 169 ? 11.050 6.206 9.774 1.00 83.62 169 GLN A N 1
ATOM 1297 C CA . GLN A 1 169 ? 9.758 6.721 10.218 1.00 83.62 169 GLN A CA 1
ATOM 1298 C C . GLN A 1 169 ? 8.666 5.638 10.181 1.00 83.62 169 GLN A C 1
ATOM 1300 O O . GLN A 1 169 ? 7.907 5.489 11.138 1.00 83.62 169 GLN A O 1
ATOM 1305 N N . ALA A 1 170 ? 8.602 4.849 9.109 1.00 88.62 170 ALA A N 1
ATOM 1306 C CA . ALA A 1 170 ? 7.602 3.800 8.958 1.00 88.62 170 ALA A CA 1
ATOM 1307 C C . ALA A 1 170 ? 7.811 2.621 9.929 1.00 88.62 170 ALA A C 1
ATOM 1309 O O . ALA A 1 170 ? 6.841 2.039 10.406 1.00 88.62 170 ALA A O 1
ATOM 1310 N N . ILE A 1 171 ? 9.050 2.292 10.305 1.00 91.25 171 ILE A N 1
ATOM 1311 C CA . ILE A 1 171 ? 9.318 1.286 11.350 1.00 91.25 171 ILE A CA 1
ATOM 1312 C C . ILE A 1 171 ? 8.805 1.741 12.723 1.00 91.25 171 ILE A C 1
ATOM 1314 O O . ILE A 1 171 ? 8.256 0.935 13.485 1.00 91.25 171 ILE A O 1
ATOM 1318 N N . MET A 1 172 ? 8.935 3.034 13.035 1.00 87.25 172 MET A N 1
ATOM 1319 C CA . MET A 1 172 ? 8.347 3.606 14.249 1.00 87.25 172 MET A CA 1
ATOM 1320 C C . MET A 1 172 ? 6.820 3.506 14.222 1.00 87.25 172 MET A C 1
ATOM 1322 O O . MET A 1 172 ? 6.211 3.136 15.224 1.00 87.25 172 MET A O 1
ATOM 1326 N N . GLU A 1 173 ? 6.211 3.768 13.066 1.00 83.88 173 GLU A N 1
ATOM 1327 C CA . GLU A 1 173 ? 4.771 3.618 12.852 1.00 83.88 173 GLU A CA 1
ATOM 1328 C C . GLU A 1 173 ? 4.301 2.169 13.069 1.00 83.88 173 GLU A C 1
ATOM 1330 O O . GLU A 1 173 ? 3.375 1.952 13.847 1.00 83.88 173 GLU A O 1
ATOM 1335 N N . VAL A 1 174 ? 4.979 1.172 12.483 1.00 90.12 174 VAL A N 1
ATOM 1336 C CA . VAL A 1 174 ? 4.680 -0.260 12.698 1.00 90.12 174 VAL A CA 1
ATOM 1337 C C . VAL A 1 174 ? 4.753 -0.623 14.183 1.00 90.12 174 VAL A C 1
ATOM 1339 O O . VAL A 1 174 ? 3.854 -1.274 14.719 1.00 90.12 174 VAL A O 1
ATOM 1342 N N . SER A 1 175 ? 5.808 -0.183 14.871 1.00 88.75 175 SER A N 1
ATOM 1343 C CA . SER A 1 175 ? 6.022 -0.479 16.294 1.00 88.75 175 SER A CA 1
ATOM 1344 C C . SER A 1 175 ? 4.933 0.138 17.180 1.00 88.75 175 SER A C 1
ATOM 1346 O O . SER A 1 175 ? 4.422 -0.509 18.103 1.00 88.75 175 SER A O 1
ATOM 1348 N N . LEU A 1 176 ? 4.545 1.379 16.877 1.00 83.94 176 LEU A N 1
ATOM 1349 C CA . LEU A 1 176 ? 3.483 2.088 17.579 1.00 83.94 176 LEU A CA 1
ATOM 1350 C C . LEU A 1 176 ? 2.122 1.435 17.330 1.00 83.94 176 LEU A C 1
ATOM 1352 O O . LEU A 1 176 ? 1.429 1.109 18.292 1.00 83.94 176 LEU A O 1
ATOM 1356 N N . LEU A 1 177 ? 1.754 1.195 16.069 1.00 84.75 177 LEU A N 1
ATOM 1357 C CA . LEU A 1 177 ? 0.468 0.594 15.709 1.00 84.75 177 LEU A CA 1
ATOM 1358 C C . LEU A 1 177 ? 0.313 -0.808 16.286 1.00 84.75 177 LEU A C 1
ATOM 1360 O O . LEU A 1 177 ? -0.737 -1.121 16.840 1.00 84.75 177 LEU A O 1
ATOM 1364 N N . ARG A 1 178 ? 1.374 -1.621 16.268 1.00 88.31 178 ARG A N 1
ATOM 1365 C CA . ARG A 1 178 ? 1.368 -2.930 16.929 1.00 88.31 178 ARG A CA 1
ATOM 1366 C C . ARG A 1 178 ? 1.069 -2.802 18.419 1.00 88.31 178 ARG A C 1
ATOM 1368 O O . ARG A 1 178 ? 0.240 -3.538 18.944 1.00 88.31 178 ARG A O 1
ATOM 1375 N N . THR A 1 179 ? 1.708 -1.850 19.094 1.00 84.06 179 THR A N 1
ATOM 1376 C CA . THR A 1 179 ? 1.476 -1.603 20.521 1.00 84.06 179 THR A CA 1
ATOM 1377 C C . THR A 1 179 ? 0.045 -1.131 20.778 1.00 84.06 179 THR A C 1
ATOM 1379 O O . THR A 1 179 ? -0.599 -1.629 21.699 1.00 84.06 179 THR A O 1
ATOM 1382 N N . LEU A 1 180 ? -0.475 -0.217 19.956 1.00 82.56 180 LEU A N 1
ATOM 1383 C CA . LEU A 1 180 ? -1.846 0.280 20.056 1.00 82.56 180 LEU A CA 1
ATOM 1384 C C . LEU A 1 180 ? -2.868 -0.840 19.844 1.00 82.56 180 LEU A C 1
ATOM 1386 O O . LEU A 1 180 ? -3.702 -1.062 20.718 1.00 82.56 180 LEU A O 1
ATOM 1390 N N . ASN A 1 181 ? -2.763 -1.592 18.745 1.00 86.25 181 ASN A N 1
ATOM 1391 C CA . ASN A 1 181 ? -3.685 -2.684 18.441 1.00 86.25 181 ASN A CA 1
ATOM 1392 C C . ASN A 1 181 ? -3.624 -3.812 19.483 1.00 86.25 181 ASN A C 1
ATOM 1394 O O . ASN A 1 181 ? -4.647 -4.427 19.737 1.00 86.25 181 ASN A O 1
ATOM 1398 N N . GLN A 1 182 ? -2.464 -4.097 20.086 1.00 88.38 182 GLN A N 1
ATOM 1399 C CA . GLN A 1 182 ? -2.320 -5.228 21.014 1.00 88.38 182 GLN A CA 1
ATOM 1400 C C . GLN A 1 182 ? -2.576 -4.873 22.481 1.00 88.38 182 GLN A C 1
ATOM 1402 O O . GLN A 1 182 ? -3.130 -5.687 23.212 1.00 88.38 182 GLN A O 1
ATOM 1407 N N . LYS A 1 183 ? -2.129 -3.698 22.943 1.00 83.62 183 LYS A N 1
ATOM 1408 C CA . LYS A 1 183 ? -2.169 -3.335 24.371 1.00 83.62 183 LYS A CA 1
ATOM 1409 C C . LYS A 1 183 ? -3.302 -2.386 24.728 1.00 83.62 183 LYS A C 1
ATOM 1411 O O . LYS A 1 183 ? -3.804 -2.455 25.843 1.00 83.62 183 LYS A O 1
ATOM 1416 N N . PHE A 1 184 ? -3.656 -1.478 23.823 1.00 76.75 184 PHE A N 1
ATOM 1417 C CA . PHE A 1 184 ? -4.578 -0.380 24.123 1.00 76.75 184 PHE A CA 1
ATOM 1418 C C . PHE A 1 184 ? -5.950 -0.562 23.480 1.00 76.75 184 PHE A C 1
ATOM 1420 O O . PHE A 1 184 ? -6.930 -0.029 23.989 1.00 76.75 184 PHE A O 1
ATOM 1427 N N . ASP A 1 185 ? -6.031 -1.322 22.389 1.00 80.56 185 ASP A N 1
ATOM 1428 C CA . ASP A 1 185 ? -7.289 -1.596 21.703 1.00 80.56 185 ASP A CA 1
ATOM 1429 C C . ASP A 1 185 ? -7.371 -3.025 21.132 1.00 80.56 185 ASP A C 1
ATOM 1431 O O . ASP A 1 185 ? -7.561 -3.178 19.925 1.00 80.56 185 ASP A O 1
ATOM 1435 N N . PRO A 1 186 ? -7.205 -4.079 21.954 1.00 85.75 186 PRO A N 1
ATOM 1436 C CA . PRO A 1 186 ? -7.247 -5.467 21.481 1.00 85.75 186 PRO A CA 1
ATOM 1437 C C . PRO A 1 186 ? -8.608 -5.873 20.895 1.00 85.75 186 PRO A C 1
ATOM 1439 O O . PRO A 1 186 ? -8.647 -6.656 19.950 1.00 85.75 186 PRO A O 1
ATOM 1442 N N . ASP A 1 187 ? -9.703 -5.299 21.401 1.00 86.50 187 ASP A N 1
ATOM 1443 C CA . ASP A 1 187 ? -11.080 -5.706 21.076 1.00 86.50 187 ASP A CA 1
ATOM 1444 C C . ASP A 1 187 ? -11.773 -4.815 20.023 1.00 86.50 187 ASP A C 1
ATOM 1446 O O . ASP A 1 187 ? -12.994 -4.860 19.877 1.00 86.50 187 ASP A O 1
ATOM 1450 N N . ASP A 1 188 ? -11.020 -3.969 19.313 1.00 82.25 188 ASP A N 1
ATOM 1451 C CA . ASP A 1 188 ? -11.529 -3.031 18.295 1.00 82.25 188 ASP A CA 1
ATOM 1452 C C . ASP A 1 188 ? -12.636 -2.074 18.759 1.00 82.25 188 ASP A C 1
ATOM 1454 O O . ASP A 1 188 ? -13.608 -1.800 18.059 1.00 82.25 188 ASP A O 1
ATOM 1458 N N . GLN A 1 189 ? -12.470 -1.517 19.959 1.00 78.69 189 GLN A N 1
ATOM 1459 C CA . GLN A 1 189 ? -13.439 -0.609 20.579 1.00 78.69 189 GLN A CA 1
ATOM 1460 C C . GLN A 1 189 ? -13.044 0.868 20.462 1.00 78.69 189 GLN A C 1
ATOM 1462 O O . GLN A 1 189 ? -13.889 1.754 20.622 1.00 78.69 189 GLN A O 1
ATOM 1467 N N . HIS A 1 190 ? -11.780 1.164 20.147 1.00 69.62 190 HIS A N 1
ATOM 1468 C CA . HIS A 1 190 ? -11.253 2.532 20.116 1.00 69.62 190 HIS A CA 1
ATOM 1469 C C . HIS A 1 190 ? -11.057 3.083 18.697 1.00 69.62 190 HIS A C 1
ATOM 1471 O O . HIS A 1 190 ? -10.540 4.187 18.539 1.00 69.62 190 HIS A O 1
ATOM 1477 N N . ASN A 1 191 ? -11.561 2.384 17.670 1.00 73.69 191 ASN A N 1
ATOM 1478 C CA . ASN A 1 191 ? -11.520 2.791 16.256 1.00 73.69 191 ASN A CA 1
ATOM 1479 C C . ASN A 1 191 ? -10.095 3.033 15.721 1.00 73.69 191 ASN A C 1
ATOM 1481 O O . ASN A 1 191 ? -9.903 3.849 14.814 1.00 73.69 191 ASN A O 1
ATOM 1485 N N . ILE A 1 192 ? -9.104 2.339 16.284 1.00 76.31 192 ILE A N 1
ATOM 1486 C CA . ILE A 1 192 ? -7.726 2.371 15.795 1.00 76.31 192 ILE A CA 1
ATOM 1487 C C . ILE A 1 192 ? -7.633 1.466 14.567 1.00 76.31 192 ILE A C 1
ATOM 1489 O O . ILE A 1 192 ? -8.074 0.320 14.618 1.00 76.31 192 ILE A O 1
ATOM 1493 N N . VAL A 1 193 ? -7.033 1.968 13.482 1.00 83.19 193 VAL A N 1
ATOM 1494 C CA . VAL A 1 193 ? -6.816 1.171 12.266 1.00 83.19 193 VAL A CA 1
ATOM 1495 C C . VAL A 1 193 ? -6.087 -0.135 12.589 1.00 83.19 193 VAL A C 1
ATOM 1497 O O . VAL A 1 193 ? -5.115 -0.152 13.354 1.00 83.19 193 VAL A O 1
ATOM 1500 N N . ARG A 1 194 ? -6.554 -1.238 12.005 1.00 86.50 194 ARG A N 1
ATOM 1501 C CA . ARG A 1 194 ? -5.945 -2.560 12.176 1.00 86.50 194 ARG A CA 1
ATOM 1502 C C . ARG A 1 194 ? -4.795 -2.758 11.202 1.00 86.50 194 ARG A C 1
ATOM 1504 O O . ARG A 1 194 ? -5.007 -2.834 9.991 1.00 86.50 194 ARG A O 1
ATOM 1511 N N . MET A 1 195 ? -3.583 -2.892 11.737 1.00 91.19 195 MET A N 1
ATOM 1512 C CA . MET A 1 195 ? -2.442 -3.402 10.978 1.00 91.19 195 MET A CA 1
ATOM 1513 C C . MET A 1 195 ? -2.536 -4.932 10.892 1.00 91.19 195 MET A C 1
ATOM 1515 O O . MET A 1 195 ? -2.581 -5.612 11.916 1.00 91.19 195 MET A O 1
ATOM 1519 N N . LEU A 1 196 ? -2.561 -5.466 9.672 1.00 92.31 196 LEU A N 1
ATOM 1520 C CA . LEU A 1 196 ? -2.751 -6.893 9.393 1.00 92.31 196 LEU A CA 1
ATOM 1521 C C . LEU A 1 196 ? -1.434 -7.634 9.149 1.00 92.31 196 LEU A C 1
ATOM 1523 O O . LEU A 1 196 ? -1.317 -8.802 9.513 1.00 92.31 196 LEU A O 1
ATOM 1527 N N . ASP A 1 197 ? -0.474 -6.981 8.494 1.00 94.19 197 ASP A N 1
ATOM 1528 C CA . ASP A 1 197 ? 0.863 -7.518 8.219 1.00 94.19 197 ASP A CA 1
ATOM 1529 C C . ASP A 1 197 ? 1.831 -6.381 7.849 1.00 94.19 197 ASP A C 1
ATOM 1531 O O . ASP A 1 197 ? 1.407 -5.273 7.514 1.00 94.19 197 ASP A O 1
ATOM 1535 N N . TYR A 1 198 ? 3.132 -6.655 7.860 1.00 94.81 198 TYR A N 1
ATOM 1536 C CA . TYR A 1 198 ? 4.139 -5.809 7.224 1.00 94.81 198 TYR A CA 1
ATOM 1537 C C . TYR A 1 198 ? 5.216 -6.677 6.569 1.00 94.81 198 TYR A C 1
ATOM 1539 O O . TYR A 1 198 ? 5.580 -7.742 7.065 1.00 94.81 198 TYR A O 1
ATOM 1547 N N . LEU A 1 199 ? 5.739 -6.224 5.435 1.00 95.94 199 LEU A N 1
ATOM 1548 C CA . LEU A 1 199 ? 6.663 -6.994 4.610 1.00 95.94 199 LEU A CA 1
ATOM 1549 C C . LEU A 1 199 ? 7.653 -6.084 3.887 1.00 95.94 199 LEU A C 1
ATOM 1551 O O . LEU A 1 199 ? 7.354 -4.932 3.586 1.00 95.94 199 LEU A O 1
ATOM 1555 N N . SER A 1 200 ? 8.835 -6.612 3.580 1.00 96.25 200 SER A N 1
ATOM 1556 C CA . SER A 1 200 ? 9.795 -5.947 2.700 1.00 96.25 200 SER A CA 1
ATOM 1557 C C . SER A 1 200 ? 9.692 -6.536 1.296 1.00 96.25 200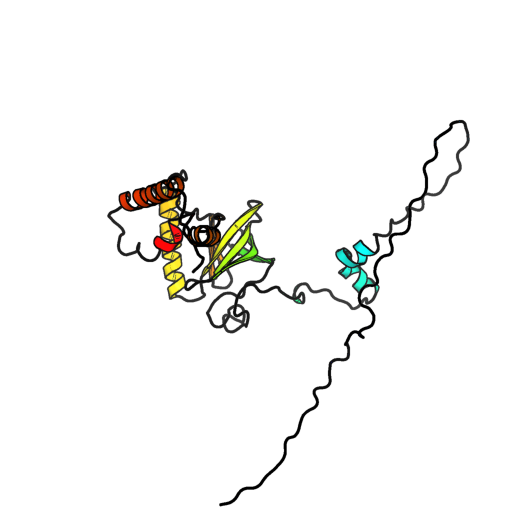 SER A C 1
ATOM 1559 O O . SER A 1 200 ? 9.829 -7.749 1.115 1.00 96.25 200 SER A O 1
ATOM 1561 N N . PHE A 1 201 ? 9.452 -5.683 0.305 1.00 97.38 201 PHE A N 1
ATOM 1562 C CA . PHE A 1 201 ? 9.338 -6.063 -1.097 1.00 97.38 201 PHE A CA 1
ATOM 1563 C C . PHE A 1 201 ? 10.153 -5.101 -1.959 1.00 97.38 201 PHE A C 1
ATOM 1565 O O . PHE A 1 201 ? 9.890 -3.904 -1.959 1.00 97.38 201 PHE A O 1
ATOM 1572 N N . GLN A 1 202 ? 11.143 -5.622 -2.690 1.00 96.31 202 GLN A N 1
ATOM 1573 C CA . GLN A 1 202 ? 11.983 -4.842 -3.612 1.00 96.31 202 GLN A CA 1
ATOM 1574 C C . GLN A 1 202 ? 12.576 -3.559 -2.996 1.00 96.31 202 GLN A C 1
ATOM 1576 O O . GLN A 1 202 ? 12.558 -2.509 -3.621 1.00 96.31 202 GLN A O 1
ATOM 1581 N N . ASN A 1 203 ? 13.089 -3.637 -1.763 1.00 96.62 203 ASN A N 1
ATOM 1582 C CA . ASN A 1 203 ? 13.623 -2.505 -0.982 1.00 96.62 203 ASN A CA 1
ATOM 1583 C C . ASN A 1 203 ? 12.576 -1.501 -0.459 1.00 96.62 203 ASN A C 1
ATOM 1585 O O . ASN A 1 203 ? 12.929 -0.542 0.221 1.00 96.62 203 ASN A O 1
ATOM 1589 N N . HIS A 1 204 ? 11.284 -1.765 -0.653 1.00 97.81 204 HIS A N 1
ATOM 1590 C CA . HIS A 1 204 ? 10.200 -1.005 -0.036 1.00 97.81 204 HIS A CA 1
ATOM 1591 C C . HIS A 1 204 ? 9.640 -1.730 1.185 1.00 97.81 204 HIS A C 1
ATOM 1593 O O . HIS A 1 204 ? 9.350 -2.929 1.144 1.00 97.81 204 HIS A O 1
ATOM 1599 N N . LEU A 1 205 ? 9.426 -0.989 2.273 1.00 97.12 205 LEU A N 1
ATOM 1600 C CA . LEU A 1 205 ? 8.578 -1.457 3.366 1.00 97.12 205 LEU A CA 1
ATOM 1601 C C . LEU A 1 205 ? 7.116 -1.318 2.934 1.00 97.12 205 LEU A C 1
ATOM 1603 O O . LEU A 1 205 ? 6.685 -0.245 2.522 1.00 97.12 205 LEU A O 1
ATOM 1607 N N . CYS A 1 206 ? 6.362 -2.403 3.027 1.00 97.25 206 CYS A N 1
ATOM 1608 C CA . CYS A 1 206 ? 4.938 -2.447 2.741 1.00 97.25 206 CYS A CA 1
ATOM 1609 C C . CYS A 1 206 ? 4.184 -2.801 4.025 1.00 97.25 206 CYS A C 1
ATOM 1611 O O . CYS A 1 206 ? 4.551 -3.753 4.710 1.00 97.25 206 CYS A O 1
ATOM 1613 N N . ILE A 1 207 ? 3.135 -2.051 4.351 1.00 95.44 207 ILE A N 1
ATOM 1614 C CA . ILE A 1 207 ? 2.319 -2.262 5.553 1.00 95.44 207 ILE A CA 1
ATOM 1615 C C . ILE A 1 207 ? 0.880 -2.506 5.109 1.00 95.44 207 ILE A C 1
ATOM 1617 O O . ILE A 1 207 ? 0.300 -1.674 4.410 1.00 95.44 207 ILE A O 1
ATOM 1621 N N . ALA A 1 208 ? 0.326 -3.659 5.473 1.00 95.31 208 ALA A N 1
ATOM 1622 C CA . ALA A 1 208 ? -1.036 -4.053 5.151 1.00 95.31 208 ALA A CA 1
ATOM 1623 C C . ALA A 1 208 ? -1.988 -3.666 6.288 1.00 95.31 208 ALA A C 1
ATOM 1625 O O . ALA A 1 208 ? -1.740 -3.960 7.458 1.00 95.31 208 ALA A O 1
ATOM 1626 N N . PHE A 1 209 ? -3.104 -3.051 5.922 1.00 93.81 209 PHE A N 1
ATOM 1627 C CA . PHE A 1 209 ? -4.159 -2.584 6.809 1.00 93.81 209 PHE A CA 1
ATOM 1628 C C . PHE A 1 209 ? -5.510 -3.143 6.371 1.00 93.81 209 PHE A C 1
ATOM 1630 O O . PHE A 1 209 ? -5.698 -3.514 5.207 1.00 93.81 209 PHE A O 1
ATOM 1637 N N . GLU A 1 210 ? -6.475 -3.147 7.286 1.00 89.81 210 GLU A N 1
ATOM 1638 C CA . GLU A 1 210 ? -7.879 -3.324 6.911 1.00 89.81 210 GLU A CA 1
ATOM 1639 C C . GLU A 1 210 ? -8.297 -2.308 5.830 1.00 89.81 210 GLU A C 1
ATOM 1641 O O . GLU A 1 210 ? -7.820 -1.168 5.795 1.00 89.81 210 GLU A O 1
ATOM 1646 N N . MET A 1 211 ? -9.204 -2.702 4.933 1.00 87.75 211 MET A N 1
ATOM 1647 C CA . MET A 1 211 ? -9.796 -1.744 4.001 1.00 87.75 211 MET A CA 1
ATOM 1648 C C . MET A 1 211 ? -10.735 -0.797 4.741 1.00 87.75 211 MET A C 1
ATOM 1650 O O . MET A 1 211 ? -11.798 -1.185 5.229 1.00 87.75 211 MET A O 1
ATOM 1654 N N . LEU A 1 212 ? -10.365 0.479 4.765 1.00 81.00 212 LEU A N 1
ATOM 1655 C CA . LEU A 1 212 ? -11.216 1.543 5.275 1.00 81.00 212 LEU A CA 1
ATOM 1656 C C . LEU A 1 212 ? -12.122 2.094 4.166 1.00 81.00 212 LEU A C 1
ATOM 1658 O O . LEU A 1 212 ? -11.836 1.996 2.970 1.00 81.00 212 LEU A O 1
ATOM 1662 N N . GLY A 1 213 ? -13.251 2.666 4.581 1.00 71.12 213 GLY A N 1
ATOM 1663 C CA . GLY A 1 213 ? -14.192 3.325 3.682 1.00 71.12 213 GLY A CA 1
ATOM 1664 C C . GLY A 1 213 ? -13.685 4.680 3.180 1.00 71.12 213 GLY A C 1
ATOM 1665 O O . GLY A 1 213 ? -12.526 5.055 3.336 1.00 71.12 213 GLY A O 1
ATOM 1666 N N . GLN A 1 214 ? -14.588 5.453 2.580 1.00 63.78 214 GLN A N 1
ATOM 1667 C CA . GLN A 1 214 ? -14.270 6.819 2.163 1.00 63.78 214 GLN A CA 1
ATOM 1668 C C . GLN A 1 214 ? -13.971 7.711 3.362 1.00 63.78 214 GLN A C 1
ATOM 1670 O O . GLN A 1 214 ? -14.658 7.664 4.383 1.00 63.78 214 GLN A O 1
ATOM 1675 N N . ASN A 1 215 ? -12.981 8.578 3.190 1.00 68.31 215 ASN A N 1
ATOM 1676 C CA . ASN A 1 215 ? -12.658 9.591 4.176 1.00 68.31 215 ASN A CA 1
ATOM 1677 C C . ASN A 1 215 ? -13.719 10.700 4.259 1.00 68.31 215 ASN A C 1
ATOM 1679 O O . ASN A 1 215 ? -14.533 10.905 3.357 1.00 68.31 215 ASN A O 1
ATOM 1683 N N . LEU A 1 216 ? -13.680 11.441 5.365 1.00 66.62 216 LEU A N 1
ATOM 1684 C CA . LEU A 1 216 ? -14.631 12.484 5.721 1.00 66.62 216 LEU A CA 1
ATOM 1685 C C . LEU A 1 216 ? -14.579 13.644 4.738 1.00 66.62 216 LEU A C 1
ATOM 1687 O O . LEU A 1 216 ? -15.608 14.261 4.484 1.00 66.62 216 LEU A O 1
ATOM 1691 N N . TYR A 1 217 ? -13.403 13.934 4.179 1.00 63.94 217 TYR A N 1
ATOM 1692 C CA . TYR A 1 217 ? -13.246 14.980 3.179 1.00 63.94 217 TYR A CA 1
ATOM 1693 C C . TYR A 1 217 ? -14.003 14.630 1.892 1.00 63.94 217 TYR A C 1
ATOM 1695 O O . TYR A 1 217 ? -14.795 15.435 1.412 1.00 63.94 217 TYR A O 1
ATOM 1703 N N . GLU A 1 218 ? -13.854 13.407 1.385 1.00 67.00 218 GLU A N 1
ATOM 1704 C CA . GLU A 1 218 ? -14.604 12.894 0.236 1.00 67.00 218 GLU A CA 1
ATOM 1705 C C . GLU A 1 218 ? -16.105 12.814 0.540 1.00 67.00 218 GLU A C 1
ATOM 1707 O O . GLU A 1 218 ? -16.931 13.164 -0.306 1.00 67.00 218 GLU A O 1
ATOM 1712 N N . LEU A 1 219 ? -16.482 12.441 1.768 1.00 70.00 219 LEU A N 1
ATOM 1713 C CA . LEU A 1 219 ? -17.878 12.470 2.210 1.00 70.00 219 LEU A CA 1
ATOM 1714 C C . LEU A 1 219 ? -18.450 13.899 2.208 1.00 70.00 219 LEU A C 1
ATOM 1716 O O . LEU A 1 219 ? -19.557 14.126 1.719 1.00 70.00 219 LEU A O 1
ATOM 1720 N N . LEU A 1 220 ? -17.696 14.874 2.720 1.00 74.25 220 LEU A N 1
ATOM 1721 C CA . LEU A 1 220 ? -18.069 16.290 2.735 1.00 74.25 220 LEU A CA 1
ATOM 1722 C C . LEU A 1 220 ? -18.147 16.864 1.322 1.00 74.25 220 LEU A C 1
ATOM 1724 O O . LEU A 1 220 ? -19.099 17.576 1.006 1.00 74.25 220 LEU A O 1
ATOM 1728 N N . LYS A 1 221 ? -17.186 16.530 0.459 1.00 72.81 221 LYS A N 1
ATOM 1729 C CA . LYS A 1 221 ? -17.150 16.949 -0.944 1.00 72.81 221 LYS A CA 1
ATOM 1730 C C . LYS A 1 221 ? -18.359 16.416 -1.710 1.00 72.81 221 LYS A C 1
ATOM 1732 O O . LYS A 1 221 ? -19.002 17.179 -2.428 1.00 72.81 221 LYS A O 1
ATOM 1737 N N . ARG A 1 222 ? -18.734 15.150 -1.493 1.00 76.12 222 ARG A N 1
ATOM 1738 C CA . ARG A 1 222 ? -19.983 14.575 -2.025 1.00 76.12 222 ARG A CA 1
ATOM 1739 C C . ARG A 1 222 ? -21.227 15.249 -1.482 1.00 76.12 222 ARG A C 1
ATOM 1741 O O . ARG A 1 222 ? -22.197 15.390 -2.213 1.00 76.12 222 ARG A O 1
ATOM 1748 N N . ASN A 1 223 ? -21.190 15.707 -0.234 1.00 80.62 223 ASN A N 1
ATOM 1749 C CA . ASN A 1 223 ? -22.264 16.518 0.324 1.00 80.62 223 ASN A CA 1
ATOM 1750 C C . ASN A 1 223 ? -22.152 18.013 -0.037 1.00 80.62 223 ASN A C 1
ATOM 1752 O O . ASN A 1 223 ? -22.722 18.863 0.649 1.00 80.62 223 ASN A O 1
ATOM 1756 N N . HIS A 1 224 ? -21.396 18.358 -1.086 1.00 80.31 224 HIS A N 1
ATOM 1757 C CA . HIS A 1 224 ? -21.198 19.726 -1.571 1.00 80.31 224 HIS A CA 1
ATOM 1758 C C . HIS A 1 224 ? -20.754 20.711 -0.478 1.00 80.31 224 HIS A C 1
ATOM 1760 O O . HIS A 1 224 ? -21.171 21.866 -0.474 1.00 80.31 224 HIS A O 1
ATOM 1766 N N . LEU A 1 225 ? -19.955 20.236 0.484 1.00 74.75 225 LEU A N 1
ATOM 1767 C CA . LEU A 1 225 ? -19.475 20.999 1.641 1.00 74.75 225 LEU A CA 1
ATOM 1768 C C . LEU A 1 225 ? -20.595 21.611 2.504 1.00 74.75 225 LEU A C 1
ATOM 1770 O O . LEU A 1 225 ? -20.333 22.481 3.328 1.00 74.75 225 LEU A O 1
ATOM 1774 N N . ARG A 1 226 ? -21.837 21.117 2.399 1.00 77.31 226 ARG A N 1
ATOM 1775 C CA . ARG A 1 226 ? -22.992 21.586 3.193 1.00 77.31 226 ARG A CA 1
ATOM 1776 C C . ARG A 1 226 ? -22.967 21.113 4.657 1.00 77.31 226 ARG A C 1
ATOM 1778 O O . ARG A 1 226 ? -23.979 21.187 5.349 1.00 77.31 226 ARG A O 1
ATOM 1785 N N . GLY A 1 227 ? -21.827 20.612 5.135 1.00 72.88 227 GLY A N 1
ATOM 1786 C CA . GLY A 1 227 ? -21.667 20.015 6.463 1.00 72.88 227 GLY A CA 1
ATOM 1787 C C . GLY A 1 227 ? -22.214 18.587 6.551 1.00 72.88 227 GLY A C 1
ATOM 1788 O O . GLY A 1 227 ? -22.563 17.981 5.546 1.00 72.88 227 GLY A O 1
ATOM 1789 N N . LEU A 1 228 ? -22.272 18.011 7.751 1.00 76.12 228 LEU A N 1
ATOM 1790 C CA . LEU A 1 228 ? -22.847 16.682 8.008 1.00 76.12 228 LEU A CA 1
ATOM 1791 C C . LEU A 1 228 ? -23.948 16.796 9.060 1.00 76.12 228 LEU A C 1
ATOM 1793 O O . LEU A 1 228 ? -23.938 17.715 9.878 1.00 76.12 228 LEU A O 1
ATOM 1797 N N . LYS A 1 229 ? -24.895 15.848 9.074 1.00 78.31 229 LYS A N 1
ATOM 1798 C CA . LYS A 1 229 ? -25.927 15.816 10.124 1.00 78.31 229 LYS A CA 1
ATOM 1799 C C . LYS A 1 229 ? -25.253 15.753 11.498 1.00 78.31 229 LYS A C 1
ATOM 1801 O O . LYS A 1 229 ? -24.309 14.986 11.682 1.00 78.31 229 LYS A O 1
ATOM 1806 N N . LEU A 1 230 ? -25.796 16.487 12.471 1.00 77.00 230 LEU A N 1
ATOM 1807 C CA . LEU A 1 230 ? -25.231 16.616 13.820 1.00 77.00 230 LEU A CA 1
ATOM 1808 C C . LEU A 1 230 ? -24.931 15.264 14.489 1.00 77.00 230 LEU A C 1
ATOM 1810 O O . LEU A 1 230 ? -23.936 15.144 15.190 1.00 77.00 230 LEU A O 1
ATOM 1814 N N . LYS A 1 231 ? -25.734 14.226 14.219 1.00 72.56 231 LYS A N 1
ATOM 1815 C CA . LYS A 1 231 ? -25.488 12.859 14.710 1.00 72.56 231 LYS A CA 1
ATOM 1816 C C . LYS A 1 231 ? -24.123 12.302 14.277 1.00 72.56 231 LYS A C 1
ATOM 1818 O O . LYS A 1 231 ? -23.438 11.694 15.090 1.00 72.56 231 LYS A O 1
ATOM 1823 N N . TYR A 1 232 ? -23.715 12.534 13.027 1.00 71.81 232 TYR A N 1
ATOM 1824 C CA . TYR A 1 232 ? -22.402 12.110 12.531 1.00 71.81 232 TYR A CA 1
ATOM 1825 C C . TYR A 1 232 ? -21.287 12.938 13.162 1.00 71.81 232 TYR A C 1
ATOM 1827 O O . TYR A 1 232 ? -20.308 12.376 13.635 1.00 71.81 232 TYR A O 1
ATOM 1835 N N . VAL A 1 233 ? -21.476 14.258 13.254 1.00 74.62 233 VAL A N 1
ATOM 1836 C CA . VAL A 1 233 ? -20.518 15.153 13.920 1.00 74.62 233 VAL A CA 1
ATOM 1837 C C . VAL A 1 233 ? -20.299 14.720 15.371 1.00 74.62 233 VAL A C 1
ATOM 1839 O O . VAL A 1 233 ? -19.162 14.556 15.789 1.00 74.62 233 VAL A O 1
ATOM 1842 N N . GLN A 1 234 ? -21.367 14.428 16.117 1.00 74.44 234 GLN A N 1
ATOM 1843 C CA . GLN A 1 234 ? -21.283 13.930 17.491 1.00 74.44 234 GLN A CA 1
ATOM 1844 C C . GLN A 1 234 ? -20.570 12.576 17.591 1.00 74.44 234 GLN A C 1
ATOM 1846 O O . GLN A 1 234 ? -19.817 12.366 18.540 1.00 74.44 234 GLN A O 1
ATOM 1851 N N . ALA A 1 235 ? -20.786 11.663 16.640 1.00 70.19 235 ALA A N 1
ATOM 1852 C CA . ALA A 1 235 ? -20.081 10.384 16.604 1.00 70.19 235 ALA A CA 1
ATOM 1853 C C . ALA A 1 235 ? -18.569 10.581 16.391 1.00 70.19 235 ALA A C 1
ATOM 1855 O O . ALA A 1 235 ? -17.775 10.059 17.173 1.00 70.19 235 ALA A O 1
ATOM 1856 N N . PHE A 1 236 ? -18.170 11.413 15.421 1.00 70.25 236 PHE A N 1
ATOM 1857 C CA . PHE A 1 236 ? -16.760 11.731 15.175 1.00 70.25 236 PHE A CA 1
ATOM 1858 C C . PHE A 1 236 ? -16.124 12.479 16.350 1.00 70.25 236 PHE A C 1
ATOM 1860 O O . PHE A 1 236 ? -15.044 12.114 16.801 1.00 70.25 236 PHE A O 1
ATOM 1867 N N . SER A 1 237 ? -16.807 13.479 16.914 1.00 73.00 237 SER A N 1
ATOM 1868 C CA . SER A 1 237 ? -16.310 14.223 18.076 1.00 73.00 237 SER A CA 1
ATOM 1869 C C . SER A 1 237 ? -16.118 13.328 19.300 1.00 73.00 237 SER A C 1
ATOM 1871 O O . SER A 1 237 ? -15.173 13.538 20.056 1.00 73.00 237 SER A O 1
ATOM 1873 N N . LYS A 1 238 ? -16.971 12.312 19.498 1.00 70.38 238 LYS A N 1
ATOM 1874 C CA . LYS A 1 238 ? -16.773 11.314 20.559 1.00 70.38 238 LYS A CA 1
ATOM 1875 C C . LYS A 1 238 ? -15.513 10.489 20.310 1.00 70.38 238 LYS A C 1
ATOM 1877 O O . LYS A 1 238 ? -14.690 10.412 21.214 1.00 70.38 238 LYS A O 1
ATOM 1882 N N . GLN A 1 239 ? -15.333 9.946 19.103 1.00 66.69 239 GLN A N 1
ATOM 1883 C CA . GLN A 1 239 ? -14.126 9.190 18.731 1.00 66.69 239 GLN A CA 1
ATOM 1884 C C . GLN A 1 239 ? -12.852 10.020 18.956 1.00 66.69 239 GLN A C 1
ATOM 1886 O O . GLN A 1 239 ? -11.906 9.556 19.585 1.00 66.69 239 GLN A O 1
ATOM 1891 N N . VAL A 1 240 ? -12.873 11.289 18.543 1.00 67.62 240 VAL A N 1
ATOM 1892 C CA . VAL A 1 240 ? -11.775 12.241 18.753 1.00 67.62 240 VAL A CA 1
ATOM 1893 C C . VAL A 1 240 ? -11.506 12.498 20.234 1.00 67.62 240 VAL A C 1
ATOM 1895 O O . VAL A 1 240 ? -10.357 12.475 20.672 1.00 67.62 240 VAL A O 1
ATOM 1898 N N . LYS A 1 241 ? -12.555 12.688 21.037 1.00 66.44 241 LYS A N 1
ATOM 1899 C CA . LYS A 1 241 ? -12.428 12.928 22.477 1.00 66.44 241 LYS A CA 1
ATOM 1900 C C . LYS A 1 241 ? -11.791 11.750 23.223 1.00 66.44 241 LYS A C 1
ATOM 1902 O O . LYS A 1 241 ? -10.984 11.996 24.115 1.00 66.44 241 LYS A O 1
ATOM 1907 N N . TYR A 1 242 ? -12.120 10.503 22.873 1.00 63.69 242 TYR A N 1
ATOM 1908 C CA . TYR A 1 242 ? -11.480 9.325 23.480 1.00 63.69 242 TYR A CA 1
ATOM 1909 C C . TYR A 1 242 ? -9.962 9.327 23.255 1.00 63.69 242 TYR A C 1
ATOM 1911 O O . TYR A 1 242 ? -9.206 9.014 24.172 1.00 63.69 242 TYR A O 1
ATOM 1919 N N . LEU A 1 243 ? -9.514 9.793 22.088 1.00 58.91 243 LEU A N 1
ATOM 1920 C CA . LEU A 1 243 ? -8.095 9.921 21.764 1.00 58.91 243 LEU A CA 1
ATOM 1921 C C . LEU A 1 243 ? -7.383 10.986 22.611 1.00 58.91 243 LEU A C 1
ATOM 1923 O O . LEU A 1 243 ? -6.286 10.750 23.105 1.00 58.91 243 LEU A O 1
ATOM 1927 N N . TYR A 1 244 ? -8.029 12.134 22.840 1.00 59.31 244 TYR A N 1
ATOM 1928 C CA . TYR A 1 244 ? -7.511 13.168 23.745 1.00 59.31 244 TYR A CA 1
ATOM 1929 C C . TYR A 1 244 ? -7.476 12.719 25.210 1.00 59.31 244 TYR A C 1
ATOM 1931 O O . TYR A 1 244 ? -6.685 13.243 25.990 1.00 59.31 244 TYR A O 1
ATOM 1939 N N . HIS A 1 245 ? -8.338 11.788 25.617 1.00 59.34 245 HIS A N 1
ATOM 1940 C CA . HIS A 1 245 ? -8.326 11.273 26.984 1.00 59.34 245 HIS A CA 1
ATOM 1941 C C . HIS A 1 245 ? -7.242 10.210 27.207 1.00 59.34 245 HIS A C 1
ATOM 1943 O O . HIS A 1 245 ? -6.742 10.090 28.317 1.00 59.34 245 HIS A O 1
ATOM 1949 N N . MET A 1 246 ? -6.785 9.531 26.149 1.00 58.59 246 MET A N 1
ATOM 1950 C CA . MET A 1 246 ? -5.613 8.639 26.175 1.00 58.59 246 MET A CA 1
ATOM 1951 C C . MET A 1 246 ? -4.263 9.380 26.391 1.00 58.59 246 MET A C 1
ATOM 1953 O O . MET A 1 246 ? -3.194 8.803 26.203 1.00 58.59 246 MET A O 1
ATOM 1957 N N . ASN A 1 247 ? -4.272 10.661 26.780 1.00 58.66 247 ASN A N 1
ATOM 1958 C CA . ASN A 1 247 ? -3.085 11.508 26.945 1.00 58.66 247 ASN A CA 1
ATOM 1959 C C . ASN A 1 247 ? -2.205 11.114 28.152 1.00 58.66 247 ASN A C 1
ATOM 1961 O O . ASN A 1 247 ? -2.722 11.008 29.259 1.00 58.66 247 ASN A O 1
ATOM 1965 N N . ALA A 1 248 ? -0.872 11.021 27.954 1.00 46.44 248 ALA A N 1
ATOM 1966 C CA . ALA A 1 248 ? 0.122 11.866 28.664 1.00 46.44 248 ALA A CA 1
ATOM 1967 C C . ALA A 1 248 ? 1.618 11.462 28.541 1.00 46.44 248 ALA A C 1
ATOM 1969 O O . ALA A 1 248 ? 2.451 12.285 28.898 1.00 46.44 248 ALA A O 1
ATOM 1970 N N . HIS A 1 249 ? 2.024 10.281 28.041 1.00 51.69 249 HIS A N 1
ATOM 1971 C CA . HIS A 1 249 ? 3.446 9.853 28.166 1.00 51.69 249 HIS A CA 1
ATOM 1972 C C . HIS A 1 249 ? 4.287 9.683 26.879 1.00 51.69 249 HIS A C 1
ATOM 1974 O O . HIS A 1 249 ? 5.477 9.404 26.986 1.00 51.69 249 HIS A O 1
ATOM 1980 N N . TYR A 1 250 ? 3.749 9.909 25.671 1.00 51.00 250 TYR A N 1
ATOM 1981 C CA . TYR A 1 250 ? 4.488 9.656 24.408 1.00 51.00 250 TYR A CA 1
ATOM 1982 C C . TYR A 1 250 ? 4.445 10.819 23.391 1.00 51.00 250 TYR A C 1
ATOM 1984 O O . TYR A 1 250 ? 4.595 10.633 22.183 1.00 51.00 250 TYR A O 1
ATOM 1992 N N . LEU A 1 251 ? 4.245 12.045 23.884 1.00 46.34 251 LEU A N 1
ATOM 1993 C CA . LEU A 1 251 ? 3.736 13.188 23.115 1.00 46.34 251 LEU A CA 1
ATOM 1994 C C . LEU A 1 251 ? 4.661 13.796 22.039 1.00 46.34 251 LEU A C 1
ATOM 1996 O O . LEU A 1 251 ? 4.184 14.613 21.258 1.00 46.34 251 LEU A O 1
ATOM 2000 N N . LEU A 1 252 ? 5.939 13.419 21.935 1.00 46.16 252 LEU A N 1
ATOM 2001 C CA . LEU A 1 252 ? 6.844 14.005 20.926 1.00 46.16 252 LEU A CA 1
ATOM 2002 C C . LEU A 1 252 ? 7.003 13.164 19.648 1.00 46.16 252 LEU A C 1
ATOM 2004 O O . LEU A 1 252 ? 7.414 13.697 18.625 1.00 46.16 252 LEU A O 1
ATOM 2008 N N . LEU A 1 253 ? 6.591 11.891 19.655 1.00 45.97 253 LEU A N 1
ATOM 2009 C CA . LEU A 1 253 ? 6.548 11.039 18.450 1.00 45.97 253 LEU A CA 1
ATOM 2010 C C . LEU A 1 253 ? 5.138 10.964 17.824 1.00 45.97 253 LEU A C 1
ATOM 2012 O O . LEU A 1 253 ? 4.945 10.392 16.755 1.00 45.97 253 LEU A O 1
ATOM 2016 N N . TYR A 1 254 ? 4.148 11.563 18.492 1.00 52.22 254 TYR A N 1
ATOM 2017 C CA . TYR A 1 254 ? 2.716 11.425 18.212 1.00 52.22 254 TYR A CA 1
ATOM 2018 C C . TYR A 1 254 ? 2.212 12.316 17.061 1.00 52.22 254 TYR A C 1
ATOM 2020 O O . TYR A 1 254 ? 1.299 11.928 16.332 1.00 52.22 254 TYR A O 1
ATOM 2028 N N . TYR A 1 255 ? 2.798 13.502 16.870 1.00 47.31 255 TYR A N 1
ATOM 2029 C CA . TYR A 1 255 ? 2.177 14.561 16.060 1.00 47.31 255 TYR A CA 1
ATOM 2030 C C . TYR A 1 255 ? 2.225 14.355 14.539 1.00 47.31 255 TYR A C 1
ATOM 2032 O O . TYR A 1 255 ? 1.360 14.887 13.849 1.00 47.31 255 TYR A O 1
ATOM 2040 N N . GLN A 1 256 ? 3.157 13.561 13.999 1.00 45.66 256 GLN A N 1
ATOM 2041 C CA . GLN A 1 256 ? 3.172 13.247 12.559 1.00 45.66 256 GLN A CA 1
ATOM 2042 C C . GLN A 1 256 ? 2.489 11.921 12.202 1.00 45.66 256 GLN A C 1
ATOM 2044 O O . GLN A 1 256 ? 2.011 11.772 11.083 1.00 45.66 256 GLN A O 1
ATOM 2049 N N . ILE A 1 257 ? 2.418 10.962 13.131 1.00 47.31 257 ILE A N 1
ATOM 2050 C CA . ILE A 1 257 ? 1.988 9.588 12.825 1.00 47.31 257 ILE A CA 1
ATOM 2051 C C . ILE A 1 257 ? 0.510 9.375 13.182 1.00 47.31 257 ILE A C 1
ATOM 2053 O O . ILE A 1 257 ? -0.241 8.768 12.428 1.00 47.31 257 ILE A O 1
ATOM 2057 N N . VAL A 1 258 ? 0.028 9.940 14.288 1.00 44.03 258 VAL A N 1
ATOM 2058 C CA . VAL A 1 258 ? -1.350 9.696 14.750 1.00 44.03 258 VAL A CA 1
ATOM 2059 C C . VAL A 1 258 ? -2.379 10.475 13.925 1.00 44.03 258 VAL A C 1
ATOM 2061 O O . VAL A 1 258 ? -3.486 9.986 13.718 1.00 44.03 258 VAL A O 1
ATOM 2064 N N . PHE A 1 259 ? -2.012 11.623 13.348 1.00 41.12 259 PHE A N 1
ATOM 2065 C CA . PHE A 1 259 ? -2.931 12.399 12.505 1.00 41.12 259 PHE A CA 1
ATOM 2066 C C . PHE A 1 259 ? -3.287 11.696 11.183 1.00 41.12 259 PHE A C 1
ATOM 2068 O O . PHE A 1 259 ? -4.356 11.945 10.632 1.00 41.12 259 PHE A O 1
ATOM 2075 N N . VAL A 1 260 ? -2.426 10.790 10.703 1.00 47.09 260 VAL A N 1
ATOM 2076 C CA . VAL A 1 260 ? -2.648 10.037 9.459 1.00 47.09 260 VAL A CA 1
ATOM 2077 C C . VAL A 1 260 ? -3.433 8.741 9.713 1.00 47.09 260 VAL A C 1
ATOM 2079 O O . VAL A 1 260 ? -4.242 8.360 8.875 1.00 47.09 260 VAL A O 1
ATOM 2082 N N . TYR A 1 261 ? -3.266 8.091 10.874 1.00 48.78 261 TYR A N 1
ATOM 2083 C CA . TYR A 1 261 ? -3.761 6.718 11.103 1.00 48.78 261 TYR A CA 1
ATOM 2084 C C . TYR A 1 261 ? -4.835 6.544 12.175 1.00 48.78 261 TYR A C 1
ATOM 2086 O O . TYR A 1 261 ? -5.457 5.487 12.246 1.00 48.78 261 TYR A O 1
ATOM 2094 N N . ALA A 1 262 ? -5.085 7.548 13.016 1.00 42.50 262 ALA A N 1
ATOM 2095 C CA . ALA A 1 262 ? -5.991 7.388 14.154 1.00 42.50 262 ALA A CA 1
ATOM 2096 C C . ALA A 1 262 ? -7.483 7.439 13.804 1.00 42.50 262 ALA A C 1
ATOM 2098 O O . ALA A 1 262 ? -8.319 7.251 14.683 1.00 42.50 262 ALA A O 1
ATOM 2099 N N . PHE A 1 263 ? -7.841 7.686 12.543 1.00 45.59 263 PHE A N 1
ATOM 2100 C CA . PHE A 1 263 ? -9.240 7.758 12.149 1.00 45.59 263 PHE A CA 1
ATOM 2101 C C . PHE A 1 263 ? -9.529 6.948 10.896 1.00 45.59 263 PHE A C 1
ATOM 2103 O O . PHE A 1 263 ? -9.223 7.367 9.779 1.00 45.59 263 PHE A O 1
ATOM 2110 N N . ARG A 1 264 ? -10.321 5.888 11.105 1.00 53.81 264 ARG A N 1
ATOM 2111 C CA . ARG A 1 264 ? -11.113 5.141 10.107 1.00 53.81 264 ARG A CA 1
ATOM 2112 C C . ARG A 1 264 ? -11.886 6.032 9.118 1.00 53.81 264 ARG A C 1
ATOM 2114 O O . ARG A 1 264 ? -12.309 5.566 8.067 1.00 53.81 264 ARG A O 1
ATOM 2121 N N . TYR A 1 265 ? -12.060 7.313 9.451 1.00 39.25 265 TYR A N 1
ATOM 2122 C CA . TYR A 1 265 ? -12.860 8.277 8.711 1.00 39.25 265 TYR A CA 1
ATOM 2123 C C . TYR A 1 265 ? -12.085 9.493 8.188 1.00 39.25 265 TYR A C 1
ATOM 2125 O O . TYR A 1 265 ? -12.723 10.345 7.604 1.00 39.25 265 TYR A O 1
ATOM 2133 N N . TRP A 1 266 ? -10.765 9.645 8.347 1.00 38.34 266 TRP A N 1
ATOM 2134 C CA . TRP A 1 266 ? -10.079 10.927 8.041 1.00 38.34 266 TRP A CA 1
ATOM 2135 C C . TRP A 1 266 ? -8.892 10.827 7.068 1.00 38.34 266 TRP A C 1
ATOM 2137 O O . TRP A 1 266 ? -8.039 11.702 7.073 1.00 38.34 266 TRP A O 1
ATOM 2147 N N . MET A 1 267 ? -8.837 9.811 6.200 1.00 41.84 267 MET A N 1
ATOM 2148 C CA . MET A 1 267 ? -7.746 9.656 5.218 1.00 41.84 267 MET A CA 1
ATOM 2149 C C . MET A 1 267 ? -8.103 10.104 3.786 1.00 41.84 267 MET A C 1
ATOM 2151 O O . MET A 1 267 ? -8.477 9.259 2.968 1.00 41.84 267 MET A O 1
ATOM 2155 N N . PRO A 1 268 ? -7.971 11.380 3.378 1.00 36.38 268 PRO A N 1
ATOM 2156 C CA . PRO A 1 268 ? -7.483 11.612 2.027 1.00 36.38 268 PRO A CA 1
ATOM 2157 C C . PRO A 1 268 ? -6.036 11.113 2.015 1.00 36.38 268 PRO A C 1
ATOM 2159 O O . PRO A 1 268 ? -5.231 11.532 2.837 1.00 36.38 268 PRO A O 1
ATOM 2162 N N . TRP A 1 269 ? -5.749 10.140 1.159 1.00 41.97 269 TRP A N 1
ATOM 2163 C CA . TRP A 1 269 ? -4.432 9.536 0.971 1.00 41.97 269 TRP A CA 1
ATOM 2164 C C . TRP A 1 269 ? -3.413 10.580 0.455 1.00 41.97 269 TRP A C 1
ATOM 2166 O O . TRP A 1 269 ? -3.112 10.596 -0.737 1.00 41.97 269 TRP A O 1
ATOM 2176 N N . LEU A 1 270 ? -2.949 11.473 1.338 1.00 33.56 270 LEU A N 1
ATOM 2177 C CA . LEU A 1 270 ? -2.020 12.590 1.106 1.00 33.56 270 LEU A CA 1
ATOM 2178 C C . LEU A 1 270 ? -0.750 12.441 1.960 1.00 33.56 270 LEU A C 1
ATOM 2180 O O . LEU A 1 270 ? -0.867 11.981 3.116 1.00 33.56 270 LEU A O 1
#

Organism: Zea mays (NCBI:txid4577)

InterPro 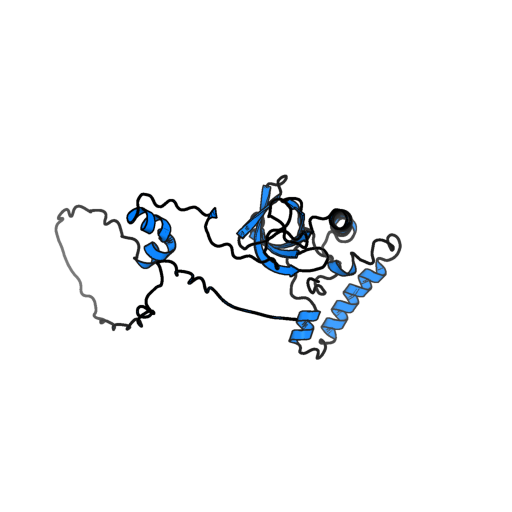domains:
  IPR000719 Protein kinase domain [PF00069] (131-247)
  IPR000719 Protein kinase domain [PS50011] (129-270)
  IPR000719 Protein kinase domain [SM00220] (129-270)
  IPR011009 Protein kinase-like domain superfamily [SSF56112] (123-240)
  IPR017441 Protein kinase, ATP binding site [PS00107] (135-158)
  IPR050494 Serine/threonine and dual-specificity kinase [PTHR24058] (83-240)

Radius of gyration: 30.23 Å; chains: 1; bounding box: 77×94×73 Å